Protein 2AE0 (pdb70)

Structure (mmCIF, N/CA/C/O backbone):
data_2AE0
#
_entry.id   2AE0
#
_cell.length_a   103.873
_cell.length_b   103.873
_cell.length_c   109.777
_cell.angle_alpha   90.00
_cell.angle_beta   90.00
_cell.angle_gamma   120.00
#
_symmetry.space_group_name_H-M   'P 31 2 1'
#
loop_
_entity.id
_entity.type
_entity.pdbx_description
1 polymer 'Membrane-bound lytic murein transglycosylase A'
2 non-polymer 1,2-ETHANEDIOL
3 non-polymer 'ACETIC ACID'
4 water water
#
loop_
_atom_site.group_PDB
_atom_site.id
_atom_site.type_symbol
_atom_site.label_atom_id
_atom_site.label_alt_id
_atom_site.label_comp_id
_atom_site.label_asym_id
_atom_site.label_entity_id
_atom_site.label_seq_id
_atom_site.pdbx_PDB_ins_code
_atom_site.Cartn_x
_atom_site.Cartn_y
_atom_site.Cartn_z
_atom_site.occupancy
_atom_site.B_iso_or_equiv
_atom_site.auth_seq_id
_atom_site.auth_comp_id
_atom_site.auth_asym_id
_atom_site.auth_atom_id
_atom_site.pdbx_PDB_model_num
ATOM 1 N N . SER A 1 3 ? -23.001 43.664 62.787 1.00 65.67 3 SER X N 1
ATOM 2 C CA . SER A 1 3 ? -23.384 44.981 63.371 1.00 65.52 3 SER X CA 1
ATOM 3 C C . SER A 1 3 ? -22.147 45.774 63.781 1.00 63.61 3 SER X C 1
ATOM 4 O O . SER A 1 3 ? -21.803 46.777 63.152 1.00 63.28 3 SER X O 1
ATOM 7 N N . LYS A 1 4 ? -21.482 45.318 64.839 1.00 58.76 4 LYS X N 1
ATOM 8 C CA . LYS A 1 4 ? -20.282 45.981 65.334 1.00 53.55 4 LYS X CA 1
ATOM 9 C C . LYS A 1 4 ? -19.168 44.975 65.627 1.00 47.21 4 LYS X C 1
ATOM 10 O O . LYS A 1 4 ? -18.923 44.634 66.785 1.00 46.19 4 LYS X O 1
ATOM 16 N N . PRO A 1 5 ? -18.496 44.501 64.579 1.00 43.10 5 PRO X N 1
ATOM 17 C CA . PRO A 1 5 ? -17.405 43.534 64.739 1.00 40.42 5 PRO X CA 1
ATOM 18 C C . PRO A 1 5 ? -16.184 44.174 65.397 1.00 40.03 5 PRO X C 1
ATOM 19 O O . PRO A 1 5 ? -15.975 45.380 65.258 1.00 38.85 5 PRO X O 1
ATOM 23 N N . THR A 1 6 ? -15.396 43.370 66.104 1.00 40.17 6 THR X N 1
ATOM 24 C CA . THR A 1 6 ? -14.204 43.855 66.799 1.00 40.62 6 THR X CA 1
ATOM 25 C C . THR A 1 6 ? -12.998 42.969 66.500 1.00 40.42 6 THR X C 1
ATOM 26 O O . THR A 1 6 ? -11.888 43.242 66.957 1.00 41.84 6 THR X O 1
ATOM 30 N N . ASP A 1 7 ? -13.235 41.910 65.731 1.00 40.12 7 ASP X N 1
ATOM 31 C CA . ASP A 1 7 ? -12.212 40.936 65.355 1.00 42.23 7 ASP X CA 1
ATOM 32 C C . ASP A 1 7 ? -10.930 41.519 64.756 1.00 41.06 7 ASP X C 1
ATOM 33 O O . ASP A 1 7 ? -9.848 40.961 64.941 1.00 38.41 7 ASP X O 1
ATOM 38 N N . ARG A 1 8 ? -11.050 42.635 64.043 1.00 39.33 8 ARG X N 1
ATOM 39 C CA . ARG A 1 8 ? -9.892 43.246 63.397 1.00 38.66 8 ARG X CA 1
ATOM 40 C C . ARG A 1 8 ? -9.344 44.531 64.025 1.00 36.07 8 ARG X C 1
ATOM 41 O O . ARG A 1 8 ? -8.560 45.247 63.397 1.00 31.64 8 ARG X O 1
ATOM 49 N N . GLY A 1 9 ? -9.752 44.821 65.258 1.00 33.54 9 GLY X N 1
ATOM 50 C CA . GLY A 1 9 ? -9.268 46.004 65.953 1.00 30.53 9 GLY X CA 1
ATOM 51 C C . GLY A 1 9 ? -10.246 47.158 66.074 1.00 33.33 9 GLY X C 1
ATOM 52 O O . GLY A 1 9 ? -9.907 48.201 66.635 1.00 35.03 9 GLY X O 1
ATOM 53 N N . GLN A 1 10 ? -11.456 46.975 65.554 1.00 30.60 10 GLN X N 1
ATOM 54 C CA . GLN A 1 10 ? -12.479 48.016 65.601 1.00 34.16 10 GLN X CA 1
ATOM 55 C C . GLN A 1 10 ? -12.920 48.366 67.019 1.00 33.95 10 GLN X C 1
ATOM 56 O O . GLN A 1 10 ? -13.036 47.492 67.880 1.00 35.10 10 GLN X O 1
ATOM 62 N N . GLN A 1 11 ? -13.162 49.656 67.244 1.00 32.55 11 GLN X N 1
ATOM 63 C CA . GLN A 1 11 ? -13.617 50.163 68.535 1.00 33.35 11 GLN X CA 1
ATOM 64 C C . GLN A 1 11 ? -14.782 51.118 68.284 1.00 33.96 11 GLN X C 1
ATOM 65 O O . GLN A 1 11 ? -14.891 51.696 67.201 1.00 29.93 11 GLN X O 1
ATOM 71 N N . TYR A 1 12 ? -15.653 51.283 69.278 1.00 32.68 12 TYR X N 1
ATOM 72 C CA . TYR A 1 12 ? -16.820 52.148 69.127 1.00 37.95 12 TYR X CA 1
ATOM 73 C C . TYR A 1 12 ? -17.068 53.053 70.333 1.00 39.98 12 TYR X C 1
ATOM 74 O O . TYR A 1 12 ? -18.210 53.232 70.762 1.00 40.86 12 TYR X O 1
ATOM 83 N N . LYS A 1 13 ? -15.997 53.624 70.875 1.00 42.53 13 LYS X N 1
ATOM 84 C CA . LYS A 1 13 ? -16.109 54.501 72.037 1.00 44.61 13 LYS X CA 1
ATOM 85 C C . LYS A 1 13 ? -15.918 55.980 71.705 1.00 41.58 13 LYS X C 1
ATOM 86 O O . LYS A 1 13 ? -15.787 56.806 72.607 1.00 41.82 13 LYS X O 1
ATOM 92 N N . ASP A 1 14 ? -15.906 56.314 70.418 1.00 37.53 14 ASP X N 1
ATOM 93 C CA . ASP A 1 14 ? -15.715 57.702 70.002 1.00 39.59 14 ASP X CA 1
ATOM 94 C C . ASP A 1 14 ? -16.917 58.334 69.301 1.00 41.71 14 ASP X C 1
ATOM 95 O O . ASP A 1 14 ? -16.774 59.340 68.599 1.00 41.85 14 ASP X O 1
ATOM 100 N N . GLY A 1 15 ? -18.095 57.746 69.492 1.00 39.01 15 GLY X N 1
ATOM 101 C CA . GLY A 1 15 ? -19.312 58.255 68.887 1.00 41.47 15 GLY X CA 1
ATOM 102 C C . GLY A 1 15 ? -19.408 57.998 67.395 1.00 41.76 15 GLY X C 1
ATOM 103 O O . GLY A 1 15 ? -18.504 57.417 66.794 1.00 42.23 15 GLY X O 1
ATOM 104 N N . LYS A 1 16 ? -20.513 58.435 66.798 1.00 40.41 16 LYS X N 1
ATOM 105 C CA . LYS A 1 16 ? -20.737 58.268 65.366 1.00 41.63 16 LYS X CA 1
ATOM 106 C C . LYS A 1 16 ? -20.354 59.552 64.639 1.00 42.61 16 LYS X C 1
ATOM 107 O O . LYS A 1 16 ? -20.777 60.643 65.024 1.00 44.71 16 LYS X O 1
ATOM 113 N N . PHE A 1 17 ? -19.553 59.415 63.586 1.00 39.92 17 PHE X N 1
ATOM 114 C CA . PHE A 1 17 ? -19.091 60.562 62.809 1.00 40.69 17 PHE X CA 1
ATOM 115 C C . PHE A 1 17 ? -20.049 60.944 61.684 1.00 40.30 17 PHE X C 1
ATOM 116 O O . PHE A 1 17 ? -20.691 60.081 61.083 1.00 38.96 17 PHE X O 1
ATOM 124 N N . THR A 1 18 ? -20.136 62.242 61.408 1.00 42.43 18 THR X N 1
ATOM 125 C CA . THR A 1 18 ? -21.011 62.756 60.353 1.00 43.10 18 THR X CA 1
ATOM 126 C C . THR A 1 18 ? -20.216 63.460 59.251 1.00 43.84 18 THR X C 1
ATOM 127 O O . THR A 1 18 ? -20.786 63.956 58.277 1.00 44.45 18 THR X O 1
ATOM 131 N N . GLN A 1 19 ? -18.897 63.499 59.416 1.00 40.10 19 GLN X N 1
ATOM 132 C CA . GLN A 1 19 ? -18.005 64.126 58.443 1.00 40.41 19 GLN X CA 1
ATOM 133 C C . GLN A 1 19 ? -16.654 63.408 58.451 1.00 37.58 19 GLN X C 1
ATOM 134 O O . GLN A 1 19 ? -16.281 62.803 59.457 1.00 37.91 19 GLN X O 1
ATOM 140 N N . PRO A 1 20 ? -15.927 63.474 57.335 1.00 35.67 20 PRO X N 1
ATOM 141 C CA . PRO A 1 20 ? -14.622 62.807 57.205 1.00 34.23 20 PRO X CA 1
ATOM 142 C C . PRO A 1 20 ? -13.624 63.107 58.323 1.00 33.46 20 PRO X C 1
ATOM 143 O O . PRO A 1 20 ? -12.909 62.203 58.758 1.00 32.37 20 PRO X O 1
ATOM 147 N N . PHE A 1 21 ? -13.575 64.355 58.776 1.00 32.23 21 PHE X N 1
ATOM 148 C CA . PHE A 1 21 ? -12.657 64.749 59.839 1.00 32.01 21 PHE X CA 1
ATOM 149 C C . PHE A 1 21 ? -13.407 65.548 60.900 1.00 34.26 21 PHE X C 1
ATOM 150 O O . PHE A 1 21 ? -14.185 66.446 60.577 1.00 34.80 21 PHE X O 1
ATOM 158 N N . SER A 1 22 ? -13.176 65.226 62.168 1.00 33.09 22 SER X N 1
ATOM 159 C CA . SER A 1 22 ? -13.845 65.946 63.242 1.00 36.48 22 SER X CA 1
ATOM 160 C C . SER A 1 22 ? -12.881 66.423 64.325 1.00 34.57 22 SER X C 1
ATOM 161 O O . SER A 1 22 ? -12.140 65.634 64.911 1.00 32.08 22 SER X O 1
ATOM 164 N N . LEU A 1 23 ? -12.904 67.728 64.577 1.00 34.90 23 LEU X N 1
ATOM 165 C CA . LEU A 1 23 ? -12.046 68.354 65.575 1.00 35.76 23 LEU X CA 1
ATOM 166 C C . LEU A 1 23 ? -12.434 67.909 66.980 1.00 35.48 23 LEU X C 1
ATOM 167 O O . LEU A 1 23 ? -13.584 68.057 67.386 1.00 35.25 23 LEU X O 1
ATOM 172 N N . VAL A 1 24 ? -11.473 67.364 67.719 1.00 31.97 24 VAL X N 1
ATOM 173 C CA . VAL A 1 24 ? -11.735 66.926 69.085 1.00 34.49 24 VAL X CA 1
ATOM 174 C C . VAL A 1 24 ? -10.963 67.802 70.063 1.00 35.73 24 VAL X C 1
ATOM 175 O O . VAL A 1 24 ? -9.920 68.358 69.716 1.00 35.84 24 VAL X O 1
ATOM 179 N N . ASN A 1 25 ? -11.478 67.931 71.282 1.00 36.50 25 ASN X N 1
ATOM 180 C CA . ASN A 1 25 ? -10.807 68.730 72.300 1.00 39.25 25 ASN X CA 1
ATOM 181 C C . ASN A 1 25 ? -9.508 68.034 72.690 1.00 36.99 25 ASN X C 1
ATOM 182 O O . ASN A 1 25 ? -8.483 68.676 72.900 1.00 34.84 25 ASN X O 1
ATOM 187 N N . GLN A 1 26 ? -9.573 66.710 72.779 1.00 38.02 26 GLN X N 1
ATOM 188 C CA . GLN A 1 26 ? -8.422 65.886 73.127 1.00 40.28 26 GLN X CA 1
ATOM 189 C C . GLN A 1 26 ? -8.632 64.507 72.518 1.00 35.24 26 GLN X C 1
ATOM 190 O O . GLN A 1 26 ? -9.696 63.912 72.679 1.00 35.19 26 GLN X O 1
ATOM 196 N N . PRO A 1 27 ? -7.628 63.994 71.818 1.00 35.78 27 PRO X N 1
ATOM 197 C CA . PRO A 1 27 ? -7.739 62.666 71.208 1.00 36.34 27 PRO X CA 1
ATOM 198 C C . PRO A 1 27 ? -7.983 61.593 72.265 1.00 35.60 27 PRO X C 1
ATOM 199 O O . PRO A 1 27 ? -7.403 61.658 73.353 1.00 35.63 27 PRO X O 1
ATOM 203 N N . ASP A 1 28 ? -8.837 60.625 71.949 1.00 36.37 28 ASP X N 1
ATOM 204 C CA . ASP A 1 28 ? -9.120 59.529 72.868 1.00 37.09 28 ASP X CA 1
ATOM 205 C C . ASP A 1 28 ? -7.979 58.520 72.754 1.00 38.24 28 ASP X C 1
ATOM 206 O O . ASP A 1 28 ? -8.137 57.429 72.199 1.00 38.35 28 ASP X O 1
ATOM 211 N N . ALA A 1 29 ? -6.825 58.908 73.286 1.00 34.70 29 ALA X N 1
ATOM 212 C CA . ALA A 1 29 ? -5.623 58.083 73.272 1.00 34.63 29 ALA X CA 1
ATOM 213 C C . ALA A 1 29 ? -4.822 58.477 74.506 1.00 37.08 29 ALA X C 1
ATOM 214 O O . ALA A 1 29 ? -4.474 59.646 74.680 1.00 35.27 29 ALA X O 1
ATOM 216 N N . VAL A 1 30 ? -4.534 57.502 75.359 1.00 32.00 30 VAL X N 1
ATOM 217 C CA . VAL A 1 30 ? -3.805 57.762 76.591 1.00 35.81 30 VAL X CA 1
ATOM 218 C C . VAL A 1 30 ? -2.291 57.630 76.461 1.00 34.24 30 VAL X C 1
ATOM 219 O O . VAL A 1 30 ? -1.788 56.693 75.842 1.00 33.92 30 VAL X O 1
ATOM 223 N N . GLY A 1 31 ? -1.571 58.581 77.048 1.00 31.39 31 GLY X N 1
ATOM 224 C CA . GLY A 1 31 ? -0.120 58.558 77.019 1.00 30.40 31 GLY X CA 1
ATOM 225 C C . GLY A 1 31 ? 0.522 59.393 75.930 1.00 29.74 31 GLY X C 1
ATOM 226 O O . GLY A 1 31 ? -0.085 60.324 75.393 1.00 25.43 31 GLY X O 1
ATOM 227 N N . ALA A 1 32 ? 1.764 59.046 75.610 1.00 26.16 32 ALA X N 1
ATOM 228 C CA . ALA A 1 32 ? 2.546 59.744 74.600 1.00 29.17 32 ALA X CA 1
ATOM 229 C C . ALA A 1 32 ? 2.951 58.785 73.488 1.00 28.44 32 ALA X C 1
ATOM 230 O O . ALA A 1 32 ? 3.027 57.574 73.713 1.00 28.39 32 ALA X O 1
ATOM 232 N N . PRO A 1 33 ? 3.202 59.315 72.289 1.00 29.31 33 PRO X N 1
ATOM 233 C CA . PRO A 1 33 ? 3.655 58.482 71.168 1.00 29.44 33 PRO X CA 1
ATOM 234 C C . PRO A 1 33 ? 4.947 57.781 71.589 1.00 30.48 33 PRO X C 1
ATOM 235 O O . PRO A 1 33 ? 5.742 58.364 72.326 1.00 28.53 33 PRO X O 1
ATOM 239 N N . ILE A 1 34 ? 5.151 56.552 71.128 1.00 29.03 34 ILE X N 1
ATOM 240 C CA . ILE A 1 34 ? 6.334 55.783 71.509 1.00 31.18 34 ILE X CA 1
ATOM 241 C C . ILE A 1 34 ? 7.503 55.880 70.534 1.00 30.26 34 ILE X C 1
ATOM 242 O O . ILE A 1 34 ? 8.568 55.306 70.776 1.00 28.58 34 ILE X O 1
ATOM 247 N N . ASN A 1 35 ? 7.319 56.606 69.438 1.00 27.69 35 ASN X N 1
ATOM 248 C CA . ASN A 1 35 ? 8.374 56.712 68.434 1.00 27.61 35 ASN X CA 1
ATOM 249 C C . ASN A 1 35 ? 8.909 58.113 68.153 1.00 29.26 35 ASN X C 1
ATOM 250 O O . ASN A 1 35 ? 9.165 58.460 66.998 1.00 28.29 35 ASN X O 1
ATOM 255 N N . ALA A 1 36 ? 9.083 58.916 69.200 1.00 28.59 36 ALA X N 1
ATOM 256 C CA . ALA A 1 36 ? 9.585 60.283 69.037 1.00 29.06 36 ALA X CA 1
ATOM 257 C C . ALA A 1 36 ? 10.898 60.361 68.257 1.00 29.87 36 ALA X C 1
ATOM 258 O O . ALA A 1 36 ? 11.075 61.247 67.417 1.00 26.89 36 ALA X O 1
ATOM 260 N N . GLY A 1 37 ? 11.812 59.435 68.538 1.00 30.04 37 GLY X N 1
ATOM 261 C CA . GLY A 1 37 ? 13.098 59.397 67.862 1.00 30.27 37 GLY X CA 1
ATOM 262 C C . GLY A 1 37 ? 12.949 59.118 66.375 1.00 27.67 37 GLY X C 1
ATOM 263 O O . GLY A 1 37 ? 13.560 59.793 65.544 1.00 28.08 37 GLY X O 1
ATOM 264 N N . ASP A 1 38 ? 12.132 58.122 66.045 1.00 29.00 38 ASP X N 1
ATOM 265 C CA . ASP A 1 38 ? 11.880 57.748 64.654 1.00 29.51 38 ASP X CA 1
ATOM 266 C C . ASP A 1 38 ? 11.189 58.889 63.915 1.00 29.80 38 ASP X C 1
ATOM 267 O O . ASP A 1 38 ? 11.483 59.146 62.746 1.00 28.96 38 ASP X O 1
ATOM 272 N N . PHE A 1 39 ? 10.269 59.565 64.601 1.00 28.78 39 PHE X N 1
ATOM 273 C CA . PHE A 1 39 ? 9.550 60.687 64.000 1.00 25.85 39 PHE X CA 1
ATOM 274 C C . PHE A 1 39 ? 10.524 61.804 63.653 1.00 28.54 39 PHE X C 1
ATOM 275 O O . PHE A 1 39 ? 10.467 62.367 62.559 1.00 31.05 39 PHE X O 1
ATOM 283 N N . ALA A 1 40 ? 11.418 62.122 64.588 1.00 27.48 40 ALA X N 1
ATOM 284 C CA . ALA A 1 40 ? 12.419 63.160 64.367 1.00 26.90 40 ALA X CA 1
ATOM 285 C C . ALA A 1 40 ? 13.302 62.789 63.176 1.00 29.57 40 ALA X C 1
ATOM 286 O O . ALA A 1 40 ? 13.624 63.636 62.341 1.00 34.77 40 ALA X O 1
ATOM 288 N N . GLU A 1 41 ? 13.689 61.518 63.109 1.00 28.85 41 GLU X N 1
ATOM 289 C CA . GLU A 1 41 ? 14.522 61.025 62.018 1.00 31.20 41 GLU X CA 1
ATOM 290 C C . GLU A 1 41 ? 13.771 61.166 60.695 1.00 28.87 41 GLU X C 1
ATOM 291 O O . GLU A 1 41 ? 14.364 61.500 59.666 1.00 28.33 41 GLU X O 1
ATOM 297 N N . GLN A 1 42 ? 12.464 60.912 60.728 1.00 28.40 42 GLN X N 1
ATOM 298 C CA . GLN A 1 42 ? 11.645 61.021 59.525 1.00 29.24 42 GLN X CA 1
ATOM 299 C C . GLN A 1 42 ? 11.561 62.466 59.048 1.00 30.29 42 GLN X C 1
ATOM 300 O O . GLN A 1 42 ? 11.660 62.732 57.851 1.00 30.74 42 GLN X O 1
ATOM 306 N N . ILE A 1 43 ? 11.382 63.393 59.989 1.00 27.99 43 ILE X N 1
ATOM 307 C CA . ILE A 1 43 ? 11.300 64.815 59.660 1.00 28.45 43 ILE X CA 1
ATOM 308 C C . ILE A 1 43 ? 12.638 65.302 59.085 1.00 29.44 43 ILE X C 1
ATOM 309 O O . ILE A 1 43 ? 12.668 66.115 58.157 1.00 28.77 43 ILE X O 1
ATOM 314 N N . ASN A 1 44 ? 13.741 64.803 59.640 1.00 30.11 44 ASN X N 1
ATOM 315 C CA . ASN A 1 44 ? 15.070 65.173 59.154 1.00 31.96 44 ASN X CA 1
ATOM 316 C C . ASN A 1 44 ? 15.242 64.728 57.693 1.00 30.83 44 ASN X C 1
ATOM 317 O O . ASN A 1 44 ? 15.878 65.415 56.894 1.00 30.06 44 ASN X O 1
ATOM 322 N N . HIS A 1 45 ? 14.669 63.577 57.353 1.00 28.33 45 HIS X N 1
ATOM 323 C CA . HIS A 1 45 ? 14.732 63.072 55.986 1.00 27.80 45 HIS X CA 1
ATOM 324 C C . HIS A 1 45 ? 13.947 63.988 55.049 1.00 31.90 45 HIS X C 1
ATOM 325 O O . HIS A 1 45 ? 14.356 64.203 53.909 1.00 29.67 45 HIS X O 1
ATOM 332 N N . ILE A 1 46 ? 12.821 64.524 55.526 1.00 26.25 46 ILE X N 1
ATOM 333 C CA . ILE A 1 46 ? 12.014 65.432 54.708 1.00 29.31 46 ILE X CA 1
ATOM 334 C C . ILE A 1 46 ? 12.794 66.732 54.510 1.00 31.13 46 ILE X C 1
ATOM 335 O O . ILE A 1 46 ? 12.851 67.283 53.410 1.00 30.46 46 ILE X O 1
ATOM 340 N N . ARG A 1 47 ? 13.392 67.206 55.598 1.00 28.29 47 ARG X N 1
ATOM 341 C CA . ARG A 1 47 ? 14.204 68.419 55.611 1.00 33.70 47 ARG X CA 1
ATOM 342 C C . ARG A 1 47 ? 15.278 68.379 54.520 1.00 33.63 47 ARG X C 1
ATOM 343 O O . ARG A 1 47 ? 15.448 69.335 53.762 1.00 32.93 47 ARG X O 1
ATOM 351 N N . ASN A 1 48 ? 15.995 67.261 54.451 1.00 33.54 48 ASN X N 1
ATOM 352 C CA . ASN A 1 48 ? 17.080 67.084 53.487 1.00 37.50 48 ASN X CA 1
ATOM 353 C C . ASN A 1 48 ? 16.681 66.618 52.088 1.00 36.80 48 ASN X C 1
ATOM 354 O O . ASN A 1 48 ? 17.245 67.081 51.095 1.00 36.68 48 ASN X O 1
ATOM 359 N N . SER A 1 49 ? 15.716 65.706 52.007 1.00 32.54 49 SER X N 1
ATOM 360 C CA . SER A 1 49 ? 15.293 65.165 50.715 1.00 34.26 49 SER X CA 1
ATOM 361 C C . SER A 1 49 ? 14.166 65.906 49.998 1.00 36.65 49 SER X C 1
ATOM 362 O O . SER A 1 49 ? 14.034 65.804 48.777 1.00 33.13 49 SER X O 1
ATOM 365 N N . SER A 1 50 ? 13.358 66.649 50.750 1.00 34.61 50 SER X N 1
ATOM 366 C CA . SER A 1 50 ? 12.256 67.410 50.165 1.00 33.91 50 SER X CA 1
ATOM 367 C C . SER A 1 50 ? 12.070 68.736 50.898 1.00 33.74 50 SER X C 1
ATOM 368 O O . SER A 1 50 ? 11.081 68.921 51.617 1.00 32.05 50 SER X O 1
ATOM 371 N N . PRO A 1 51 ? 13.017 69.657 50.714 1.00 33.96 51 PRO X N 1
ATOM 372 C CA . PRO A 1 51 ? 12.976 70.963 51.385 1.00 33.48 51 PRO X CA 1
ATOM 373 C C . PRO A 1 51 ? 11.702 71.763 51.127 1.00 34.91 51 PRO X C 1
ATOM 374 O O . PRO A 1 51 ? 11.279 72.516 52.005 1.00 32.20 51 PRO X O 1
ATOM 378 N N . ARG A 1 52 ? 11.107 71.603 49.948 1.00 35.80 52 ARG X N 1
ATOM 379 C CA . ARG A 1 52 ? 9.876 72.314 49.611 1.00 41.16 52 ARG X CA 1
ATOM 380 C C . ARG A 1 52 ? 8.742 71.823 50.512 1.00 38.56 52 ARG X C 1
ATOM 381 O O . ARG A 1 52 ? 7.993 72.624 51.072 1.00 35.39 52 ARG X O 1
ATOM 389 N N . LEU A 1 53 ? 8.628 70.504 50.645 1.00 37.33 53 LEU X N 1
ATOM 390 C CA . LEU A 1 53 ? 7.603 69.903 51.490 1.00 37.49 53 LEU X CA 1
ATOM 391 C C . LEU A 1 53 ? 7.863 70.265 52.951 1.00 37.08 53 LEU X C 1
ATOM 392 O O . LEU A 1 53 ? 6.929 70.542 53.702 1.00 34.45 53 LEU X O 1
ATOM 397 N N . TYR A 1 54 ? 9.134 70.266 53.350 1.00 33.92 54 TYR X N 1
ATOM 398 C CA . TYR A 1 54 ? 9.469 70.605 54.724 1.00 34.10 54 TYR X CA 1
ATOM 399 C C . TYR A 1 54 ? 9.061 72.036 55.058 1.00 33.46 54 TYR X C 1
ATOM 400 O O . TYR A 1 54 ? 8.472 72.287 56.107 1.00 31.79 54 TYR X O 1
ATOM 409 N N . GLY A 1 55 ? 9.376 72.966 54.160 1.00 33.78 55 GLY X N 1
ATOM 410 C CA . GLY A 1 55 ? 9.043 74.367 54.354 1.00 33.07 55 GLY X CA 1
ATOM 411 C C . GLY A 1 55 ? 7.555 74.611 54.521 1.00 35.44 55 GLY X C 1
ATOM 412 O O . GLY A 1 55 ? 7.141 75.475 55.296 1.00 37.01 55 GLY X O 1
ATOM 413 N N . ASN A 1 56 ? 6.748 73.847 53.795 1.00 31.99 56 ASN X N 1
ATOM 414 C CA . ASN A 1 56 ? 5.299 73.992 53.867 1.00 35.65 56 ASN X CA 1
ATOM 415 C C . ASN A 1 56 ? 4.656 73.394 55.119 1.00 34.83 56 ASN X C 1
ATOM 416 O O . ASN A 1 56 ? 3.594 73.844 55.543 1.00 36.70 56 ASN X O 1
ATOM 421 N N . GLN A 1 57 ? 5.299 72.390 55.708 1.00 29.79 57 GLN X N 1
ATOM 422 C CA . GLN A 1 57 ? 4.760 71.732 56.897 1.00 32.28 57 GLN X CA 1
ATOM 423 C C . GLN A 1 57 ? 5.564 71.968 58.175 1.00 33.82 57 GLN X C 1
ATOM 424 O O . GLN A 1 57 ? 5.187 71.473 59.243 1.00 31.45 57 GLN X O 1
ATOM 430 N N . SER A 1 58 ? 6.658 72.717 58.069 1.00 28.93 58 SER X N 1
ATOM 431 C CA . SER A 1 58 ? 7.529 72.980 59.217 1.00 32.25 58 SER X CA 1
ATOM 432 C C . SER A 1 58 ? 6.828 73.497 60.469 1.00 32.95 58 SER X C 1
ATOM 433 O O . SER A 1 58 ? 7.215 73.143 61.582 1.00 30.27 58 SER X O 1
ATOM 436 N N . ASN A 1 59 ? 5.804 74.329 60.299 1.00 31.62 59 ASN X N 1
ATOM 437 C CA . ASN A 1 59 ? 5.085 74.847 61.459 1.00 33.51 59 ASN X CA 1
ATOM 438 C C . ASN A 1 59 ? 4.481 73.712 62.287 1.00 30.85 59 ASN X C 1
ATOM 439 O O . ASN A 1 59 ? 4.486 73.761 63.519 1.00 28.48 59 ASN X O 1
ATOM 444 N N . VAL A 1 60 ? 3.966 72.693 61.602 1.00 27.07 60 VAL X N 1
ATOM 445 C CA . VAL A 1 60 ? 3.376 71.535 62.264 1.00 27.61 60 VAL X CA 1
ATOM 446 C C . VAL A 1 60 ? 4.464 70.661 62.887 1.00 28.67 60 VAL X C 1
ATOM 447 O O . VAL A 1 60 ? 4.364 70.277 64.053 1.00 24.50 60 VAL X O 1
ATOM 451 N N . TYR A 1 61 ? 5.504 70.352 62.114 1.00 26.27 61 TYR X N 1
ATOM 452 C CA . TYR A 1 61 ? 6.593 69.514 62.621 1.00 28.48 61 TYR X CA 1
ATOM 453 C C . TYR A 1 61 ? 7.238 70.142 63.855 1.00 28.03 61 TYR X C 1
ATOM 454 O O . TYR A 1 61 ? 7.514 69.448 64.832 1.00 28.39 61 TYR X O 1
ATOM 463 N N . ASN A 1 62 ? 7.470 71.453 63.798 1.00 26.62 62 ASN X N 1
ATOM 464 C CA . ASN A 1 62 ? 8.078 72.189 64.904 1.00 25.27 62 ASN X CA 1
ATOM 465 C C . ASN A 1 62 ? 7.233 72.104 66.173 1.00 25.95 62 ASN X C 1
ATOM 466 O O . ASN A 1 62 ? 7.757 71.841 67.252 1.00 27.34 62 ASN X O 1
ATOM 471 N N . ALA A 1 63 ? 5.927 72.330 66.034 1.00 23.50 63 ALA X N 1
ATOM 472 C CA . ALA A 1 63 ? 5.008 72.278 67.168 1.00 27.36 63 ALA X CA 1
ATOM 473 C C . ALA A 1 63 ? 4.991 70.883 67.789 1.00 26.64 63 ALA X C 1
ATOM 474 O O . ALA A 1 63 ? 5.006 70.741 69.012 1.00 25.03 63 ALA X O 1
ATOM 476 N N . VAL A 1 64 ? 4.960 69.864 66.933 1.00 24.23 64 VAL X N 1
ATOM 477 C CA . VAL A 1 64 ? 4.955 68.474 67.379 1.00 26.68 64 VAL X CA 1
ATOM 478 C C . VAL A 1 64 ? 6.269 68.157 68.098 1.00 25.95 64 VAL X C 1
ATOM 479 O O . VAL A 1 64 ? 6.269 67.514 69.148 1.00 25.06 64 VAL X O 1
ATOM 483 N N . GLN A 1 65 ? 7.386 68.615 67.532 1.00 23.76 65 GLN X N 1
ATOM 484 C CA . GLN A 1 65 ? 8.691 68.390 68.152 1.00 24.56 65 GLN X CA 1
ATOM 485 C C . GLN A 1 65 ? 8.758 69.06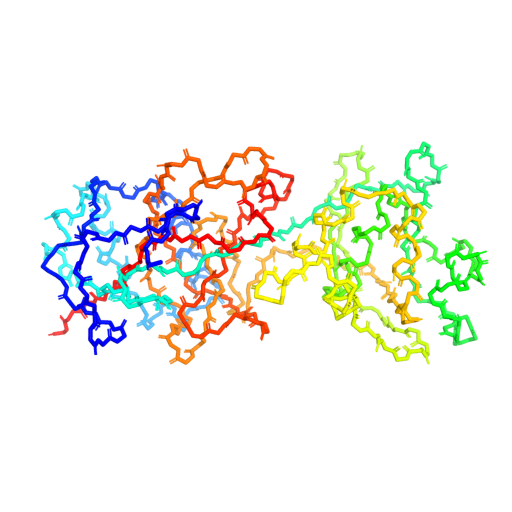4 69.523 1.00 25.27 65 GLN X C 1
ATOM 486 O O . GLN A 1 65 ? 9.295 68.500 70.475 1.00 24.60 65 GLN X O 1
ATOM 492 N N . GLU A 1 66 ? 8.215 70.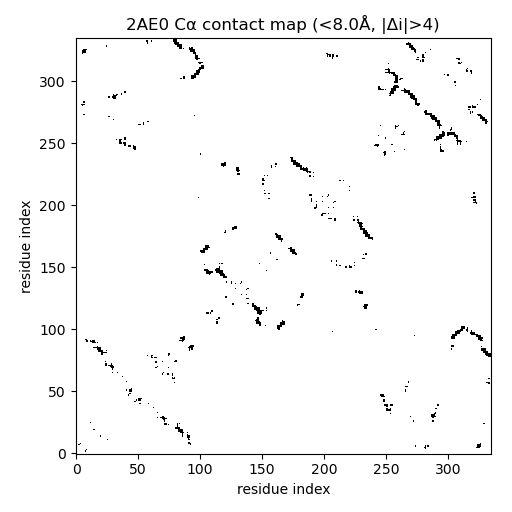275 69.621 1.00 26.62 66 GLU X N 1
ATOM 493 C CA . GLU A 1 66 ? 8.223 70.995 70.890 1.00 24.70 66 GLU X CA 1
ATOM 494 C C . GLU A 1 66 ? 7.388 70.227 71.917 1.00 26.60 66 GLU X C 1
ATOM 495 O O . GLU A 1 66 ? 7.809 70.036 73.060 1.00 26.51 66 GLU X O 1
ATOM 501 N N . TRP A 1 67 ? 6.208 69.791 71.487 1.00 23.08 67 TRP X N 1
ATOM 502 C CA . TRP A 1 67 ? 5.286 69.026 72.324 1.00 25.86 67 TRP X CA 1
ATOM 503 C C . TRP A 1 67 ? 5.942 67.738 72.845 1.00 26.97 67 TRP X C 1
ATOM 504 O O . TRP A 1 67 ? 5.848 67.422 74.035 1.00 25.73 67 TRP X O 1
ATOM 515 N N . LEU A 1 68 ? 6.607 67.008 71.951 1.00 25.93 68 LEU X N 1
ATOM 516 C CA . LEU A 1 68 ? 7.283 65.760 72.306 1.00 26.81 68 LEU X CA 1
ATOM 517 C C . LEU A 1 68 ? 8.378 65.949 73.357 1.00 28.09 68 LEU X C 1
ATOM 518 O O . LEU A 1 68 ? 8.427 65.214 74.345 1.00 24.45 68 LEU X O 1
ATOM 523 N N . ARG A 1 69 ? 9.250 66.932 73.142 1.00 27.04 69 ARG X N 1
ATOM 524 C CA . ARG A 1 69 ? 10.344 67.216 74.071 1.00 24.37 69 ARG X CA 1
ATOM 525 C C . ARG A 1 69 ? 9.828 67.623 75.451 1.00 27.40 69 ARG X C 1
ATOM 526 O O . ARG A 1 69 ? 10.485 67.386 76.469 1.00 22.59 69 ARG X O 1
ATOM 534 N N . ALA A 1 70 ? 8.646 68.233 75.485 1.00 25.47 70 ALA X N 1
ATOM 535 C CA . ALA A 1 70 ? 8.053 68.656 76.747 1.00 28.07 70 ALA X CA 1
ATOM 536 C C . ALA A 1 70 ? 7.347 67.510 77.484 1.00 28.53 70 ALA X C 1
ATOM 537 O O . ALA A 1 70 ? 6.900 67.681 78.621 1.00 27.23 70 ALA X O 1
ATOM 539 N N . GLY A 1 71 ? 7.245 66.346 76.844 1.00 24.48 71 GLY X N 1
ATOM 540 C CA . GLY A 1 71 ? 6.591 65.205 77.469 1.00 25.99 71 GLY X CA 1
ATOM 541 C C . GLY A 1 71 ? 5.755 64.363 76.521 1.00 27.91 71 GLY X C 1
ATOM 542 O O . GLY A 1 71 ? 5.585 63.162 76.737 1.00 28.30 71 GLY X O 1
ATOM 543 N N . GLY A 1 72 ? 5.227 64.992 75.475 1.00 26.93 72 GLY X N 1
ATOM 544 C CA . GLY A 1 72 ? 4.433 64.299 74.473 1.00 25.40 72 GLY X CA 1
ATOM 545 C C . GLY A 1 72 ? 3.087 63.705 74.863 1.00 26.20 72 GLY X C 1
ATOM 546 O O . GLY A 1 72 ? 2.483 62.991 74.066 1.00 27.75 72 GLY X O 1
ATOM 547 N N . ASP A 1 73 ? 2.597 63.977 76.067 1.00 25.10 73 ASP X N 1
ATOM 548 C CA . ASP A 1 73 ? 1.304 63.420 76.462 1.00 23.67 73 ASP X CA 1
ATOM 549 C C . ASP A 1 73 ? 0.175 64.045 75.641 1.00 23.56 73 ASP X C 1
ATOM 550 O O . ASP A 1 73 ? 0.152 65.259 75.449 1.00 26.27 73 ASP X O 1
ATOM 555 N N . THR A 1 74 ? -0.755 63.219 75.159 1.00 24.01 74 THR X N 1
ATOM 556 C CA . THR A 1 74 ? -1.865 63.714 74.340 1.00 26.88 74 THR X CA 1
ATOM 557 C C . THR A 1 74 ? -2.733 64.772 75.019 1.00 27.42 74 THR X C 1
ATOM 558 O O . THR A 1 74 ? -3.398 65.551 74.340 1.00 29.31 74 THR X O 1
ATOM 562 N N . ARG A 1 75 ? -2.725 64.800 76.350 1.00 25.06 75 ARG X N 1
ATOM 563 C CA . ARG A 1 75 ? -3.517 65.777 77.096 1.00 28.89 75 ARG X CA 1
ATOM 564 C C . ARG A 1 75 ? -2.926 67.187 77.072 1.00 25.26 75 ARG X C 1
ATOM 565 O O . ARG A 1 75 ? -3.609 68.149 77.433 1.00 26.54 75 ARG X O 1
ATOM 573 N N . ASN A 1 76 ? -1.668 67.311 76.647 1.00 23.29 76 ASN X N 1
ATOM 574 C CA . ASN A 1 76 ? -0.991 68.612 76.616 1.00 24.38 76 ASN X CA 1
ATOM 575 C C . ASN A 1 76 ? -0.718 69.192 75.226 1.00 26.43 76 ASN X C 1
ATOM 576 O O . ASN A 1 76 ? 0.028 70.164 75.096 1.00 24.97 76 ASN X O 1
ATOM 581 N N . MET A 1 77 ? -1.321 68.601 74.199 1.00 26.00 77 MET X N 1
ATOM 582 C CA . MET A 1 77 ? -1.126 69.041 72.818 1.00 26.82 77 MET X CA 1
ATOM 583 C C . MET A 1 77 ? -1.582 70.468 72.528 1.00 27.00 77 MET X C 1
ATOM 584 O O . MET A 1 77 ? -0.936 71.185 71.765 1.00 27.08 77 MET X O 1
ATOM 589 N N . ARG A 1 78 ? -2.693 70.876 73.134 1.00 26.65 78 ARG X N 1
ATOM 590 C CA . ARG A 1 78 ? -3.241 72.210 72.910 1.00 29.57 78 ARG X CA 1
ATOM 591 C C . ARG A 1 78 ? -2.324 73.347 73.358 1.00 28.58 78 ARG X C 1
ATOM 592 O O . ARG A 1 78 ? -2.416 74.462 72.842 1.00 30.00 78 ARG X O 1
ATOM 600 N N . GLN A 1 79 ? -1.444 73.061 74.312 1.00 24.85 79 GLN X N 1
ATOM 601 C CA . GLN A 1 79 ? -0.481 74.048 74.805 1.00 28.42 79 GLN X CA 1
ATOM 602 C C . GLN A 1 79 ? 0.441 74.491 73.669 1.00 25.21 79 GLN X C 1
ATOM 603 O O . GLN A 1 79 ? 1.056 75.558 73.731 1.00 23.37 79 GLN X O 1
ATOM 609 N N . PHE A 1 80 ? 0.534 73.663 72.633 1.00 21.46 80 PHE X N 1
ATOM 610 C CA . PHE A 1 80 ? 1.413 73.941 71.503 1.00 24.46 80 PHE X CA 1
ATOM 611 C C . PHE A 1 80 ? 0.702 74.291 70.206 1.00 25.62 80 PHE X C 1
ATOM 612 O O . PHE A 1 80 ? 1.303 74.266 69.131 1.00 29.16 80 PHE X O 1
ATOM 620 N N . GLY A 1 81 ? -0.582 74.620 70.320 1.00 30.61 81 GLY X N 1
ATOM 621 C CA . GLY A 1 81 ? -1.392 74.993 69.175 1.00 29.13 81 GLY X CA 1
ATOM 622 C C . GLY A 1 81 ? -1.699 73.835 68.247 1.00 31.12 81 GLY X C 1
ATOM 623 O O . GLY A 1 81 ? -2.038 74.043 67.085 1.00 28.34 81 GLY X O 1
ATOM 624 N N . ILE A 1 82 ? -1.584 72.610 68.754 1.00 31.89 82 ILE X N 1
ATOM 625 C CA . ILE A 1 82 ? -1.849 71.432 67.935 1.00 29.26 82 ILE X CA 1
ATOM 626 C C . ILE A 1 82 ? -3.311 70.992 67.971 1.00 30.56 82 ILE X C 1
ATOM 627 O O . ILE A 1 82 ? -3.841 70.641 69.026 1.00 30.46 82 ILE X O 1
ATOM 632 N N . ASP A 1 83 ? -3.953 71.017 66.809 1.00 30.28 83 ASP X N 1
ATOM 633 C CA . ASP A 1 83 ? -5.342 70.593 66.677 1.00 29.79 83 ASP X CA 1
ATOM 634 C C . ASP A 1 83 ? -5.353 69.139 66.219 1.00 32.87 83 ASP X C 1
ATOM 635 O O . ASP A 1 83 ? -4.573 68.747 65.343 1.00 30.10 83 ASP X O 1
ATOM 640 N N . ALA A 1 84 ? -6.231 68.340 66.814 1.00 28.27 84 ALA X N 1
ATOM 641 C CA . ALA A 1 84 ? -6.338 66.935 66.448 1.00 31.12 84 ALA X CA 1
ATOM 642 C C . ALA A 1 84 ? -7.674 66.663 65.764 1.00 30.58 84 ALA X C 1
ATOM 643 O O . ALA A 1 84 ? -8.734 66.763 66.382 1.00 29.34 84 ALA X O 1
ATOM 645 N N . TRP A 1 85 ? -7.609 66.321 64.481 1.00 29.56 85 TRP X N 1
ATOM 646 C CA . TRP A 1 85 ? -8.797 66.030 63.689 1.00 28.28 85 TRP X CA 1
ATOM 647 C C . TRP A 1 85 ? -8.943 64.522 63.522 1.00 29.18 85 TRP X C 1
ATOM 648 O O . TRP A 1 85 ? -8.200 63.901 62.756 1.00 27.83 85 TRP X O 1
ATOM 659 N N . GLN A 1 86 ? -9.897 63.934 64.235 1.00 29.23 86 GLN X N 1
ATOM 660 C CA . GLN A 1 86 ? -10.113 62.495 64.146 1.00 32.48 86 GLN X CA 1
ATOM 661 C C . GLN A 1 86 ? -10.763 62.087 62.832 1.00 32.27 86 GLN X C 1
ATOM 662 O O . GLN A 1 86 ? -11.745 62.688 62.397 1.00 29.86 86 GLN X O 1
ATOM 668 N N . MET A 1 87 ? -10.201 61.059 62.206 1.00 31.61 87 MET X N 1
ATOM 669 C CA . MET A 1 87 ? -10.720 60.550 60.945 1.00 31.23 87 MET X CA 1
ATOM 670 C C . MET A 1 87 ? -11.880 59.598 61.210 1.00 29.94 87 MET X C 1
ATOM 671 O O . MET A 1 87 ? -11.817 58.772 62.121 1.00 27.21 87 MET X O 1
ATOM 676 N N . GLU A 1 88 ? -12.938 59.718 60.412 1.00 28.91 88 GLU X N 1
ATOM 677 C CA . GLU A 1 88 ? -14.115 58.866 60.578 1.00 32.35 88 GLU X CA 1
ATOM 678 C C . GLU A 1 88 ? -13.848 57.409 60.201 1.00 29.90 88 GLU X C 1
ATOM 679 O O . GLU A 1 88 ? -14.558 56.503 60.638 1.00 31.24 88 GLU X O 1
ATOM 685 N N . GLY A 1 89 ? -12.820 57.189 59.389 1.00 31.22 89 GLY X N 1
ATOM 686 C CA . GLY A 1 89 ? -12.448 55.846 58.987 1.00 31.80 89 GLY X CA 1
ATOM 687 C C . GLY A 1 89 ? -13.366 55.179 57.983 1.00 35.61 89 GLY X C 1
ATOM 688 O O . GLY A 1 89 ? -14.106 55.841 57.253 1.00 32.22 89 GLY X O 1
ATOM 689 N N . ALA A 1 90 ? -13.310 53.851 57.960 1.00 35.10 90 ALA X N 1
ATOM 690 C CA . ALA A 1 90 ? -14.091 53.041 57.032 1.00 39.75 90 ALA X CA 1
ATOM 691 C C . ALA A 1 90 ? -15.553 52.786 57.406 1.00 40.19 90 ALA X C 1
ATOM 692 O O . ALA A 1 90 ? -16.356 52.425 56.546 1.00 39.92 90 ALA X O 1
ATOM 694 N N . ASP A 1 91 ? -15.902 52.974 58.676 1.00 39.47 91 ASP X N 1
ATOM 695 C CA . ASP A 1 91 ? -17.272 52.711 59.125 1.00 37.40 91 ASP X CA 1
ATOM 696 C C . ASP A 1 91 ? -17.968 53.884 59.816 1.00 36.77 91 ASP X C 1
ATOM 697 O O . ASP A 1 91 ? -19.027 53.706 60.422 1.00 34.05 91 ASP X O 1
ATOM 702 N N . ASN A 1 92 ? -17.377 55.072 59.730 1.00 33.88 92 ASN X N 1
ATOM 703 C CA . ASN A 1 92 ? -17.937 56.267 60.363 1.00 38.12 92 ASN X CA 1
ATOM 704 C C . ASN A 1 92 ? -17.964 56.194 61.896 1.00 37.84 92 ASN X C 1
ATOM 705 O O . ASN A 1 92 ? -18.717 56.919 62.550 1.00 36.45 92 ASN X O 1
ATOM 710 N N . TYR A 1 93 ? -17.138 55.313 62.456 1.00 34.35 93 TYR X N 1
ATOM 711 C CA . TYR A 1 93 ? -17.028 55.153 63.904 1.00 33.43 93 TYR X CA 1
ATOM 712 C C . TYR A 1 93 ? -15.586 55.426 64.334 1.00 31.31 93 TYR X C 1
ATOM 713 O O . TYR A 1 93 ? -15.21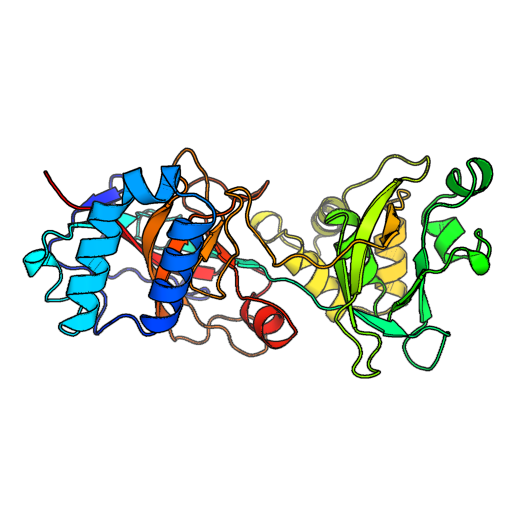6 55.211 65.488 1.00 31.80 93 TYR X O 1
ATOM 722 N N . GLY A 1 94 ? -14.776 55.902 63.391 1.00 29.89 94 GLY X N 1
ATOM 723 C CA . GLY A 1 94 ? -13.383 56.220 63.664 1.00 27.25 94 GLY X CA 1
ATOM 724 C C . GLY A 1 94 ? -12.420 55.076 63.410 1.00 28.83 94 GLY X C 1
ATOM 725 O O . GLY A 1 94 ? -11.223 55.200 63.667 1.00 29.05 94 GLY X O 1
ATOM 726 N N . ASN A 1 95 ? -12.932 53.957 62.906 1.00 28.14 95 ASN X N 1
ATOM 727 C CA . ASN A 1 95 ? -12.078 52.807 62.634 1.00 28.37 95 ASN X CA 1
ATOM 728 C C . ASN A 1 95 ? -11.383 52.931 61.286 1.00 32.16 95 ASN X C 1
ATOM 729 O O . ASN A 1 95 ? -11.944 52.596 60.240 1.00 32.17 95 ASN X O 1
ATOM 734 N N . VAL A 1 96 ? -10.150 53.425 61.332 1.00 29.31 96 VAL X N 1
ATOM 735 C CA . VAL A 1 96 ? -9.345 53.640 60.140 1.00 27.97 96 VAL X CA 1
ATOM 736 C C . VAL A 1 96 ? -8.720 52.345 59.640 1.00 29.72 96 VAL X C 1
ATOM 737 O O . VAL A 1 96 ? -8.084 51.615 60.402 1.00 27.94 96 VAL X O 1
ATOM 741 N N . GLN A 1 97 ? -8.914 52.077 58.351 1.00 29.84 97 GLN X N 1
ATOM 742 C CA . GLN A 1 97 ? -8.397 50.878 57.705 1.00 29.26 97 GLN X CA 1
ATOM 743 C C . GLN A 1 97 ? -6.885 50.926 57.571 1.00 31.30 97 GLN X C 1
ATOM 744 O O . GLN A 1 97 ? -6.325 51.836 56.952 1.00 29.44 97 GLN X O 1
ATOM 750 N N . PHE A 1 98 ? -6.230 49.934 58.158 1.00 29.79 98 PHE X N 1
ATOM 751 C CA . PHE A 1 98 ? -4.782 49.851 58.121 1.00 28.15 98 PHE X CA 1
ATOM 752 C C . PHE A 1 98 ? -4.305 48.545 57.498 1.00 33.42 98 PHE X C 1
ATOM 753 O O . PHE A 1 98 ? -4.822 47.470 57.807 1.00 28.56 98 PHE X O 1
ATOM 761 N N . THR A 1 99 ? -3.323 48.650 56.613 1.00 33.00 99 THR X N 1
ATOM 762 C CA . THR A 1 99 ? -2.674 47.477 56.040 1.00 32.48 99 THR X CA 1
ATOM 763 C C . THR A 1 99 ? -1.209 47.839 56.206 1.00 31.67 99 THR X C 1
ATOM 764 O O . THR A 1 99 ? -0.885 48.980 56.547 1.00 26.55 99 THR X O 1
ATOM 768 N N . GLY A 1 100 ? -0.319 46.887 55.977 1.00 32.53 100 GLY X N 1
ATOM 769 C CA . GLY A 1 100 ? 1.090 47.175 56.120 1.00 29.74 100 GLY X CA 1
ATOM 770 C C . GLY A 1 100 ? 1.890 46.738 54.917 1.00 29.09 100 GLY X C 1
ATOM 771 O O . GLY A 1 100 ? 1.491 45.840 54.181 1.00 31.81 100 GLY X O 1
ATOM 772 N N . TYR A 1 101 ? 3.026 47.389 54.711 1.00 30.71 101 TYR X N 1
ATOM 773 C CA . TYR A 1 101 ? 3.912 47.020 53.623 1.00 30.32 101 TYR X CA 1
ATOM 774 C C . TYR A 1 101 ? 5.336 47.156 54.109 1.00 32.85 101 TYR X C 1
ATOM 775 O O . TYR A 1 101 ? 5.594 47.835 55.107 1.00 30.42 101 TYR X O 1
ATOM 784 N N . TYR A 1 102 ? 6.260 46.504 53.417 1.00 30.42 102 TYR X N 1
ATOM 785 C CA . TYR A 1 102 ? 7.651 46.548 53.834 1.00 30.90 102 TYR X CA 1
ATOM 786 C C . TYR A 1 102 ? 8.587 46.252 52.682 1.00 32.14 102 TYR X C 1
ATOM 787 O O . TYR A 1 102 ? 8.152 45.880 51.596 1.00 31.08 102 TYR X O 1
ATOM 796 N N . THR A 1 103 ? 9.880 46.425 52.929 1.00 29.47 103 THR X N 1
ATOM 797 C CA . THR A 1 103 ? 10.883 46.146 51.917 1.00 31.81 103 THR X CA 1
ATOM 798 C C . THR A 1 103 ? 11.421 44.750 52.205 1.00 31.75 103 THR X C 1
ATOM 799 O O . THR A 1 103 ? 12.112 44.545 53.199 1.00 30.39 103 THR X O 1
ATOM 803 N N . PRO A 1 104 ? 11.108 43.788 51.349 1.00 30.98 104 PRO X N 1
ATOM 804 C CA . PRO A 1 104 ? 11.598 42.425 51.553 1.00 31.10 104 PRO X CA 1
ATOM 805 C C . PRO A 1 104 ? 13.071 42.343 51.192 1.00 32.67 104 PRO X C 1
ATOM 806 O O . PRO A 1 104 ? 13.554 43.118 50.361 1.00 31.59 104 PRO X O 1
ATOM 810 N N . VAL A 1 105 ? 13.772 41.415 51.828 1.00 32.97 105 VAL X N 1
ATOM 811 C CA . VAL A 1 105 ? 15.174 41.173 51.535 1.00 30.45 105 VAL X CA 1
ATOM 812 C C . VAL A 1 105 ? 15.182 39.714 51.109 1.00 33.07 105 VAL X C 1
ATOM 813 O O . VAL A 1 105 ? 15.010 38.813 51.930 1.00 30.76 105 VAL X O 1
ATOM 817 N N . ILE A 1 106 ? 15.373 39.488 49.817 1.00 28.39 106 ILE X N 1
ATOM 818 C CA . ILE A 1 106 ? 15.383 38.141 49.283 1.00 28.08 106 ILE X CA 1
ATOM 819 C C . ILE A 1 106 ? 16.708 37.441 49.566 1.00 30.71 106 ILE X C 1
ATOM 820 O O . ILE A 1 106 ? 17.783 37.977 49.284 1.00 28.39 106 ILE X O 1
ATOM 825 N N . GLN A 1 107 ? 16.619 36.246 50.136 1.00 31.20 107 GLN X N 1
ATOM 826 C CA . GLN A 1 107 ? 17.802 35.451 50.425 1.00 31.88 107 GLN X CA 1
ATOM 827 C C . GLN A 1 107 ? 18.098 34.703 49.138 1.00 31.72 107 GLN X C 1
ATOM 828 O O . GLN A 1 107 ? 17.222 34.035 48.586 1.00 30.74 107 GLN X O 1
ATOM 834 N N . ALA A 1 108 ? 19.329 34.818 48.655 1.00 29.56 108 ALA X N 1
ATOM 835 C CA . ALA A 1 108 ? 19.712 34.145 47.424 1.00 29.11 108 ALA X CA 1
ATOM 836 C C . ALA A 1 108 ? 21.173 33.720 47.446 1.00 30.10 108 ALA X C 1
ATOM 837 O O . ALA A 1 108 ? 21.960 34.211 48.259 1.00 30.44 108 ALA X O 1
ATOM 839 N N . ARG A 1 109 ? 21.525 32.802 46.549 1.00 31.54 109 ARG X N 1
ATOM 840 C CA . ARG A 1 109 ? 22.895 32.305 46.434 1.00 30.32 109 ARG X CA 1
ATOM 841 C C . ARG A 1 109 ? 23.371 32.432 44.985 1.00 31.60 109 ARG X C 1
ATOM 842 O O . ARG A 1 109 ? 22.574 32.686 44.081 1.00 28.91 109 ARG X O 1
ATOM 850 N N . HIS A 1 110 ? 24.670 32.255 44.772 1.00 31.91 110 HIS X N 1
ATOM 851 C CA . HIS A 1 110 ? 25.257 32.362 43.437 1.00 34.84 110 HIS X CA 1
AT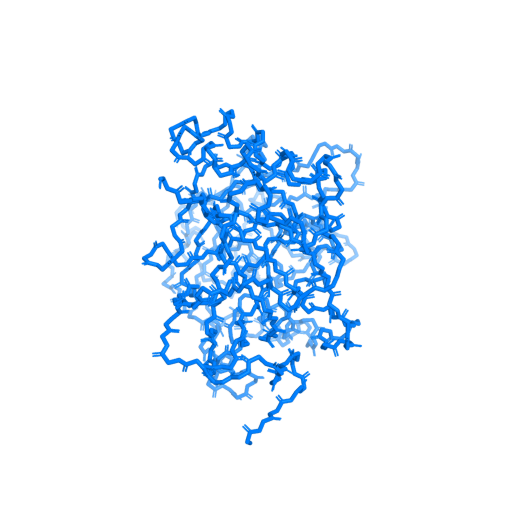OM 852 C C . HIS A 1 110 ? 25.164 31.069 42.631 1.00 35.44 110 HIS X C 1
ATOM 853 O O . HIS A 1 110 ? 25.307 31.080 41.410 1.00 36.26 110 HIS X O 1
ATOM 860 N N . THR A 1 111 ? 24.926 29.959 43.322 1.00 33.91 111 THR X N 1
ATOM 861 C CA . THR A 1 111 ? 24.789 28.650 42.687 1.00 36.55 111 THR X CA 1
ATOM 862 C C . THR A 1 111 ? 23.570 27.976 43.311 1.00 37.67 111 THR X C 1
ATOM 863 O O . THR A 1 111 ? 23.188 28.312 44.432 1.00 34.83 111 THR X O 1
ATOM 867 N N . ARG A 1 112 ? 22.953 27.035 42.603 1.00 40.67 112 ARG X N 1
ATOM 868 C CA . ARG A 1 112 ? 21.792 26.364 43.178 1.00 44.87 112 ARG X CA 1
ATOM 869 C C . ARG A 1 112 ? 22.197 25.334 44.226 1.00 43.92 112 ARG X C 1
ATOM 870 O O . ARG A 1 112 ? 22.879 24.353 43.932 1.00 47.34 112 ARG X O 1
ATOM 878 N N . GLN A 1 113 ? 21.767 25.585 45.457 1.00 43.19 113 GLN X N 1
ATOM 879 C CA . GLN A 1 113 ? 22.085 24.729 46.591 1.00 42.08 113 GLN X CA 1
ATOM 880 C C . GLN A 1 113 ? 20.901 24.695 47.551 1.00 40.22 113 GLN X C 1
ATOM 881 O O . GLN A 1 113 ? 20.189 25.689 47.705 1.00 35.77 113 GLN X O 1
ATOM 887 N N . GLY A 1 114 ? 20.698 23.549 48.193 1.00 38.46 114 GLY X N 1
ATOM 888 C CA . GLY A 1 114 ? 19.618 23.375 49.150 1.00 38.51 114 GLY X CA 1
ATOM 889 C C . GLY A 1 114 ? 18.278 23.949 48.726 1.00 34.38 114 GLY X C 1
ATOM 890 O O . GLY A 1 114 ? 17.700 23.527 47.725 1.00 33.94 114 GLY X O 1
ATOM 891 N N . GLU A 1 115 ? 17.788 24.917 49.495 1.00 36.21 115 GLU X N 1
ATOM 892 C CA . GLU A 1 115 ? 16.500 25.554 49.226 1.00 38.05 115 GLU X CA 1
ATOM 893 C C . GLU A 1 115 ? 16.553 26.624 48.139 1.00 37.22 115 GLU X C 1
ATOM 894 O O . GLU A 1 115 ? 15.512 27.078 47.657 1.00 35.69 115 GLU X O 1
ATOM 900 N N . PHE A 1 116 ? 17.762 27.024 47.758 1.00 35.96 116 PHE X N 1
ATOM 901 C CA . PHE A 1 116 ? 17.951 28.052 46.734 1.00 36.08 116 PHE X CA 1
ATOM 902 C C . PHE A 1 116 ? 17.926 27.433 45.339 1.00 37.29 116 PHE X C 1
ATOM 903 O O . PHE A 1 116 ? 18.957 27.002 44.816 1.00 33.74 116 PHE X O 1
ATOM 911 N N . GLN A 1 117 ? 16.737 27.393 44.742 1.00 34.45 117 GLN X N 1
ATOM 912 C CA . GLN A 1 117 ? 16.556 26.787 43.424 1.00 35.86 117 GLN X CA 1
ATOM 913 C C . GLN A 1 117 ? 15.721 27.620 42.458 1.00 35.82 117 GLN X C 1
ATOM 914 O O . GLN A 1 117 ? 15.300 27.118 41.415 1.00 36.38 117 GLN X O 1
ATOM 920 N N . TYR A 1 118 ? 15.481 28.883 42.795 1.00 29.88 118 TYR X N 1
ATOM 921 C CA . TYR A 1 118 ? 14.655 29.746 41.953 1.00 31.54 118 TYR X CA 1
ATOM 922 C C . TYR A 1 118 ? 15.410 30.938 41.381 1.00 32.34 118 TYR X C 1
ATOM 923 O O . TYR A 1 118 ? 15.595 31.957 42.045 1.00 31.49 118 TYR X O 1
ATOM 932 N N . PRO A 1 119 ? 15.841 30.789 40.133 1.00 33.85 119 PRO X N 1
ATOM 933 C CA . PRO A 1 119 ? 16.612 31.818 39.428 1.00 32.25 119 PRO X CA 1
ATOM 934 C C . PRO A 1 119 ? 15.905 33.143 39.167 1.00 33.68 119 PRO X C 1
ATOM 935 O O . PRO A 1 119 ? 14.701 33.191 38.917 1.00 30.94 119 PRO X O 1
ATOM 939 N N . ILE A 1 120 ? 16.691 34.212 39.235 1.00 31.31 120 ILE X N 1
ATOM 940 C CA . ILE A 1 120 ? 16.242 35.568 38.950 1.00 31.85 120 ILE X CA 1
ATOM 941 C C . ILE A 1 120 ? 17.148 35.923 37.769 1.00 34.33 120 ILE X C 1
ATOM 942 O O . ILE A 1 120 ? 18.370 35.776 37.857 1.00 34.94 120 ILE X O 1
ATOM 947 N N . TYR A 1 121 ? 16.558 36.385 36.671 1.00 32.24 121 TYR X N 1
ATOM 948 C CA . TYR A 1 121 ? 17.322 36.649 35.451 1.00 29.41 121 TYR X CA 1
ATOM 949 C C . TYR A 1 121 ? 17.582 38.080 35.016 1.00 31.73 121 TYR X C 1
ATOM 950 O O . TYR A 1 121 ? 16.827 39.001 35.336 1.00 28.32 121 TYR X O 1
ATOM 959 N N . ARG A 1 122 ? 18.670 38.247 34.267 1.00 29.18 122 ARG X N 1
ATOM 960 C CA . ARG A 1 122 ? 18.995 39.536 33.675 1.00 30.28 122 ARG X CA 1
ATOM 961 C C . ARG A 1 122 ? 18.428 39.420 32.258 1.00 31.17 122 ARG X C 1
ATOM 962 O O . ARG A 1 122 ? 17.924 38.360 31.883 1.00 29.42 122 ARG X O 1
ATOM 970 N N . MET A 1 123 ? 18.506 40.492 31.479 1.00 32.02 123 MET X N 1
ATOM 971 C CA . MET A 1 123 ? 17.973 40.494 30.118 1.00 35.44 123 MET X CA 1
ATOM 972 C C . MET A 1 123 ? 18.694 39.569 29.135 1.00 35.53 123 MET X C 1
ATOM 973 O O . MET A 1 123 ? 19.891 39.719 28.894 1.00 36.67 123 MET X O 1
ATOM 978 N N . PRO A 1 124 ? 17.961 38.611 28.576 1.00 35.27 124 PRO X N 1
ATOM 979 C CA . PRO A 1 124 ? 18.508 37.698 27.568 1.00 38.56 124 PRO X CA 1
ATOM 980 C C . PRO A 1 124 ? 18.264 38.313 26.182 1.00 40.20 124 PRO X C 1
ATOM 981 O O . PRO A 1 124 ? 17.597 39.347 26.115 1.00 39.97 124 PRO X O 1
ATOM 985 N N . PRO A 1 125 ? 18.782 37.718 25.107 1.00 44.54 125 PRO X N 1
ATOM 986 C CA . PRO A 1 125 ? 18.558 38.261 23.760 1.00 43.45 125 PRO X CA 1
ATOM 987 C C . PRO A 1 125 ? 17.082 38.190 23.370 1.00 42.50 125 PRO X C 1
ATOM 988 O O . PRO A 1 125 ? 16.331 37.409 23.960 1.00 40.38 125 PRO X O 1
ATOM 992 N N . LYS A 1 126 ? 16.680 38.996 22.390 1.00 44.18 126 LYS X N 1
ATOM 993 C CA . LYS A 1 126 ? 15.290 39.049 21.936 1.00 46.09 126 LYS X CA 1
ATOM 994 C C . LYS A 1 126 ? 14.601 37.698 21.748 1.00 43.21 126 LYS X C 1
ATOM 995 O O . LYS A 1 126 ? 13.419 37.557 22.062 1.00 42.11 126 LYS X O 1
ATOM 1001 N N . ARG A 1 127 ? 15.338 36.713 21.242 1.00 42.32 127 ARG X N 1
ATOM 1002 C CA . ARG A 1 127 ? 14.787 35.380 21.020 1.00 41.77 127 ARG X CA 1
ATOM 1003 C C . ARG A 1 127 ? 14.313 34.743 22.326 1.00 40.55 127 ARG X C 1
ATOM 1004 O O . ARG A 1 127 ? 13.192 34.237 22.407 1.00 41.11 127 ARG X O 1
ATOM 1012 N N . GLY A 1 128 ? 15.170 34.772 23.343 1.00 36.40 128 GLY X N 1
ATOM 1013 C CA . GLY A 1 128 ? 14.842 34.209 24.642 1.00 38.22 128 GLY X CA 1
ATOM 1014 C C . GLY A 1 128 ? 13.696 34.926 25.338 1.00 39.72 128 GLY X C 1
ATOM 1015 O O . GLY A 1 128 ? 12.964 34.325 26.125 1.00 39.04 128 GLY X O 1
ATOM 1016 N N . ARG A 1 129 ? 13.541 36.213 25.039 1.00 35.98 129 ARG X N 1
ATOM 1017 C CA . ARG A 1 129 ? 12.484 37.032 25.627 1.00 36.65 129 ARG X CA 1
ATOM 1018 C C . ARG A 1 129 ? 11.080 36.614 25.198 1.00 35.41 129 ARG X C 1
ATOM 1019 O O . ARG A 1 129 ? 10.094 37.014 25.815 1.00 37.76 129 ARG X O 1
ATOM 1027 N N . LEU A 1 130 ? 10.992 35.812 24.140 1.00 31.87 130 LEU X N 1
ATOM 1028 C CA . LEU A 1 130 ? 9.705 35.346 23.636 1.00 33.22 130 LEU X CA 1
ATOM 1029 C C . LEU A 1 130 ? 9.068 34.288 24.538 1.00 33.22 130 LEU X C 1
ATOM 1030 O O . LEU A 1 130 ? 7.853 34.094 24.509 1.00 32.70 130 LEU X O 1
ATOM 1035 N N . SER A 1 131 ? 9.890 33.609 25.334 1.00 32.61 131 SER X N 1
ATOM 1036 C CA . SER A 1 131 ? 9.407 32.547 26.217 1.00 32.57 131 SER X CA 1
ATOM 1037 C C . SER A 1 131 ? 8.481 33.019 27.332 1.00 32.57 131 SER X C 1
ATOM 1038 O O . SER A 1 131 ? 8.692 34.072 27.933 1.00 32.21 131 SER X O 1
ATOM 1041 N N . SER A 1 132 ? 7.453 32.222 27.601 1.00 31.84 132 SER X N 1
ATOM 1042 C CA . SER A 1 132 ? 6.493 32.519 28.654 1.00 32.81 132 SER X CA 1
ATOM 1043 C C . SER A 1 132 ? 7.110 32.178 30.010 1.00 30.87 132 SER X C 1
ATOM 1044 O O . SER A 1 132 ? 8.185 31.579 30.078 1.00 31.19 132 SER X O 1
ATOM 1047 N N . ARG A 1 133 ? 6.422 32.561 31.082 1.00 32.24 133 ARG X N 1
ATOM 1048 C CA . ARG A 1 133 ? 6.882 32.286 32.440 1.00 30.71 133 ARG X CA 1
ATOM 1049 C C . ARG A 1 133 ? 7.033 30.777 32.651 1.00 31.24 133 ARG X C 1
ATOM 1050 O O . ARG A 1 133 ? 8.013 30.322 33.236 1.00 31.70 133 ARG X O 1
ATOM 1058 N N . ALA A 1 134 ? 6.056 30.011 32.168 1.00 31.34 134 ALA X N 1
ATOM 1059 C CA . ALA A 1 134 ? 6.079 28.552 32.298 1.00 33.62 134 ALA X CA 1
ATOM 1060 C C . ALA A 1 134 ? 7.303 27.947 31.614 1.00 33.97 134 ALA X C 1
ATOM 1061 O O . ALA A 1 134 ? 7.969 27.075 32.177 1.00 37.40 134 ALA X O 1
ATOM 1063 N N . GLU A 1 135 ? 7.595 28.413 30.403 1.00 32.06 135 GLU X N 1
ATOM 1064 C CA . GLU A 1 135 ? 8.748 27.921 29.654 1.00 30.81 135 GLU X CA 1
ATOM 1065 C C . GLU A 1 135 ? 10.054 28.269 30.366 1.00 31.58 135 GLU X C 1
ATOM 1066 O O . GLU A 1 135 ? 10.976 27.452 30.421 1.00 31.38 135 GLU X O 1
ATOM 1072 N N . ILE A 1 136 ? 10.130 29.480 30.913 1.00 28.84 136 ILE X N 1
ATOM 1073 C CA . ILE A 1 136 ? 11.328 29.914 31.628 1.00 31.16 136 ILE X CA 1
ATOM 1074 C C . ILE A 1 136 ? 11.527 29.061 32.883 1.00 32.94 136 ILE X C 1
ATOM 1075 O O . ILE A 1 136 ? 12.645 28.626 33.181 1.00 29.37 136 ILE X O 1
ATOM 1080 N N . TYR A 1 137 ? 10.435 28.823 33.609 1.00 32.42 137 TYR X N 1
ATOM 1081 C CA . TYR A 1 137 ? 10.468 27.998 34.816 1.00 30.89 137 TYR X CA 1
ATOM 1082 C C . TYR A 1 137 ? 10.994 26.612 34.435 1.00 36.05 137 TYR X C 1
ATOM 1083 O O . TYR A 1 137 ? 11.671 25.951 35.226 1.00 35.56 137 TYR X O 1
ATOM 1092 N N . ALA A 1 138 ? 10.672 26.185 33.216 1.00 34.41 138 ALA X N 1
ATOM 1093 C CA . ALA A 1 138 ? 11.088 24.881 32.700 1.00 37.06 138 ALA X CA 1
ATOM 1094 C C . ALA A 1 138 ? 12.519 24.865 32.157 1.00 37.85 138 ALA X C 1
ATOM 1095 O O . ALA A 1 138 ? 12.994 23.831 31.686 1.00 35.38 138 ALA X O 1
ATOM 1097 N N . GLY A 1 139 ? 13.198 26.008 32.220 1.00 37.01 139 GLY X N 1
ATOM 1098 C CA . GLY A 1 139 ? 14.574 26.108 31.762 1.00 38.19 139 GLY X CA 1
ATOM 1099 C C . GLY A 1 139 ? 14.797 26.513 30.315 1.00 38.43 139 GLY X C 1
ATOM 1100 O O . GLY A 1 139 ? 15.727 26.024 29.672 1.00 37.87 139 GLY X O 1
ATOM 1101 N N . ALA A 1 140 ? 13.956 27.404 29.799 1.00 35.54 140 ALA X N 1
ATOM 1102 C CA . ALA A 1 140 ? 14.082 27.862 28.417 1.00 36.22 140 ALA X CA 1
ATOM 1103 C C . ALA A 1 140 ? 15.260 28.809 28.197 1.00 37.67 140 ALA X C 1
ATOM 1104 O O . ALA A 1 140 ? 15.742 28.955 27.074 1.00 36.77 140 ALA X O 1
ATOM 1106 N N . LEU A 1 141 ? 15.722 29.450 29.267 1.00 35.79 141 LEU X N 1
ATOM 1107 C CA . LEU A 1 141 ? 16.830 30.394 29.169 1.00 37.22 141 LEU X CA 1
ATOM 1108 C C . LEU A 1 141 ? 18.148 29.803 29.648 1.00 35.81 141 LEU X C 1
ATOM 1109 O O . LEU A 1 141 ? 18.172 28.941 30.527 1.00 39.10 141 LEU X O 1
ATOM 1114 N N . SER A 1 142 ? 19.245 30.278 29.066 1.00 37.77 142 SER X N 1
ATOM 1115 C CA . SER A 1 142 ? 20.575 29.813 29.440 1.00 39.20 142 SER X CA 1
ATOM 1116 C C . SER A 1 142 ? 20.911 30.249 30.863 1.00 40.28 142 SER X C 1
ATOM 1117 O O . SER A 1 142 ? 20.446 31.292 31.331 1.00 37.71 142 SER X O 1
ATOM 1120 N N . ASP A 1 143 ? 21.723 29.444 31.543 1.00 38.24 143 ASP X N 1
ATOM 1121 C CA . ASP A 1 143 ? 22.127 29.727 32.916 1.00 37.18 143 ASP X CA 1
ATOM 1122 C C . ASP A 1 143 ? 23.017 30.964 33.031 1.00 37.94 143 ASP X C 1
ATOM 1123 O O . ASP A 1 143 ? 23.151 31.536 34.113 1.00 36.56 143 ASP X O 1
ATOM 1128 N N . LYS A 1 144 ? 23.622 31.378 31.920 1.00 35.78 144 LYS X N 1
ATOM 1129 C CA . LYS A 1 144 ? 24.492 32.552 31.926 1.00 36.95 144 LYS X CA 1
ATOM 1130 C C . LYS A 1 144 ? 23.737 33.849 32.217 1.00 34.83 144 LYS X C 1
ATOM 1131 O O . LYS A 1 144 ? 24.347 34.875 32.526 1.00 32.50 144 LYS X O 1
ATOM 1137 N N . TYR A 1 145 ? 22.412 33.796 32.121 1.00 31.42 145 TYR X N 1
ATOM 1138 C CA . TYR A 1 145 ? 21.579 34.968 32.377 1.00 32.43 145 TYR X CA 1
ATOM 1139 C C . TYR A 1 145 ? 21.019 35.006 33.800 1.00 32.35 145 TYR X C 1
ATOM 1140 O O . TYR A 1 145 ? 20.275 35.918 34.157 1.00 33.64 145 TYR X O 1
ATOM 1149 N N . ILE A 1 146 ? 21.383 34.017 34.613 1.00 34.67 146 ILE X N 1
ATOM 1150 C CA . ILE A 1 146 ? 20.909 33.957 35.994 1.00 33.45 146 ILE X CA 1
ATOM 1151 C C . ILE A 1 146 ? 21.707 34.902 36.886 1.00 32.91 146 ILE X C 1
ATOM 1152 O O . ILE A 1 146 ? 22.931 34.810 36.961 1.00 32.20 146 ILE X O 1
ATOM 1157 N N . LEU A 1 147 ? 21.009 35.813 37.559 1.00 28.58 147 LEU X N 1
ATOM 1158 C CA . LEU A 1 147 ? 21.659 36.765 38.452 1.00 29.85 147 LEU X CA 1
ATOM 1159 C C . LEU A 1 147 ? 21.797 36.198 39.862 1.00 31.93 147 LEU X C 1
ATOM 1160 O O . LEU A 1 147 ? 22.739 36.533 40.585 1.00 28.77 147 LEU X O 1
ATOM 1165 N N . ALA A 1 148 ? 20.852 35.342 40.246 1.00 30.06 148 ALA X N 1
ATOM 1166 C CA . ALA A 1 148 ? 20.852 34.740 41.575 1.00 30.76 148 ALA X CA 1
ATOM 1167 C C . ALA A 1 148 ? 19.830 33.618 41.683 1.00 31.09 148 ALA X C 1
ATOM 1168 O O . ALA A 1 148 ? 18.915 33.519 40.869 1.00 31.37 148 ALA X O 1
ATOM 1170 N N . TYR A 1 149 ? 19.997 32.778 42.700 1.00 28.93 149 TYR X N 1
ATOM 1171 C CA . TYR A 1 149 ? 19.081 31.676 42.959 1.00 29.49 149 TYR X CA 1
ATOM 1172 C C . TYR A 1 149 ? 18.436 31.938 44.318 1.00 29.05 149 TYR X C 1
ATOM 1173 O O . TYR A 1 149 ? 19.078 31.772 45.355 1.00 30.14 149 TYR X O 1
ATOM 1182 N N . SER A 1 150 ? 17.173 32.351 44.317 1.00 29.42 150 SER X N 1
ATOM 1183 C CA . SER A 1 150 ? 16.477 32.631 45.571 1.00 29.24 150 SER X CA 1
ATOM 1184 C C . SER A 1 150 ? 15.910 31.356 46.178 1.00 29.64 150 SER X C 1
ATOM 1185 O O . SER A 1 150 ? 15.924 30.294 45.547 1.00 25.83 150 SER X O 1
ATOM 1188 N N . ASN A 1 151 ? 15.411 31.468 47.406 1.00 27.94 151 ASN X N 1
ATOM 1189 C CA . ASN A 1 151 ? 14.811 30.331 48.093 1.00 27.32 151 ASN X CA 1
ATOM 1190 C C . ASN A 1 151 ? 13.284 30.416 48.124 1.00 30.59 151 ASN X C 1
ATOM 1191 O O . ASN A 1 151 ? 12.633 29.727 48.908 1.00 29.54 151 ASN X O 1
ATOM 1196 N N . SER A 1 152 ? 12.717 31.265 47.268 1.00 29.73 152 SER X N 1
ATOM 1197 C CA . SER A 1 152 ? 11.267 31.425 47.220 1.00 30.70 152 SER X CA 1
ATOM 1198 C C . SER A 1 152 ? 10.747 31.893 45.865 1.00 31.55 152 SER X C 1
ATOM 1199 O O . SER A 1 152 ? 11.065 32.994 45.405 1.00 31.20 152 SER X O 1
ATOM 1202 N N . LEU A 1 153 ? 9.942 31.045 45.233 1.00 31.46 153 LEU X N 1
ATOM 1203 C CA . LEU A 1 153 ? 9.359 31.357 43.936 1.00 30.41 153 LEU X CA 1
ATOM 1204 C C . LEU A 1 153 ? 8.373 32.517 44.051 1.00 30.77 153 LEU X C 1
ATOM 1205 O O . LEU A 1 153 ? 8.281 33.353 43.151 1.00 28.01 153 LEU X O 1
ATOM 1210 N N . MET A 1 154 ? 7.640 32.567 45.161 1.00 28.61 154 MET X N 1
ATOM 1211 C CA . MET A 1 154 ? 6.680 33.644 45.381 1.00 29.90 154 MET X CA 1
ATOM 1212 C C . MET A 1 154 ? 7.389 34.982 45.586 1.00 27.85 154 MET X C 1
ATOM 1213 O O . MET A 1 154 ? 6.929 36.010 45.094 1.00 28.82 154 MET X O 1
ATOM 1218 N N . ASP A 1 155 ? 8.507 34.965 46.312 1.00 26.05 155 ASP X N 1
ATOM 1219 C CA . ASP A 1 155 ? 9.272 36.188 46.549 1.00 29.36 155 ASP X CA 1
ATOM 1220 C C . ASP A 1 155 ? 9.735 36.750 45.212 1.00 30.15 155 ASP X C 1
ATOM 1221 O O . ASP A 1 155 ? 9.722 37.966 45.001 1.00 27.46 155 ASP X O 1
ATOM 1226 N N . ASN A 1 156 ? 10.143 35.854 44.315 1.00 30.32 156 ASN X N 1
ATOM 1227 C CA . ASN A 1 156 ? 10.587 36.247 42.983 1.00 31.87 156 ASN X CA 1
ATOM 1228 C C . ASN A 1 156 ? 9.474 36.948 42.222 1.00 30.77 156 ASN X C 1
ATOM 1229 O O . ASN A 1 156 ? 9.714 37.947 41.542 1.00 31.78 156 ASN X O 1
ATOM 1234 N N . PHE A 1 157 ? 8.257 36.421 42.341 1.00 27.52 157 PHE X N 1
ATOM 1235 C CA . PHE A 1 157 ? 7.112 37.013 41.660 1.00 29.69 157 PHE X CA 1
ATOM 1236 C C . PHE A 1 157 ? 6.783 38.395 42.215 1.00 28.14 157 PHE X C 1
ATOM 1237 O O . PHE A 1 157 ? 6.513 39.326 41.454 1.00 31.49 157 PHE X O 1
ATOM 1245 N N . ILE A 1 158 ? 6.802 38.530 43.538 1.00 26.08 158 ILE X N 1
ATOM 1246 C CA . ILE A 1 158 ? 6.513 39.819 44.155 1.00 30.20 158 ILE X CA 1
ATOM 1247 C C . ILE A 1 158 ? 7.545 40.838 43.662 1.00 30.44 158 ILE X C 1
ATOM 1248 O O . ILE A 1 158 ? 7.229 42.008 43.446 1.00 31.01 158 ILE X O 1
ATOM 1253 N N . MET A 1 159 ? 8.779 40.378 43.477 1.00 29.96 159 MET X N 1
ATOM 1254 C CA . MET A 1 159 ? 9.848 41.226 42.965 1.00 27.53 159 MET X CA 1
ATOM 1255 C C . MET A 1 159 ? 9.529 41.620 41.512 1.00 29.18 159 MET X C 1
ATOM 1256 O O . MET A 1 159 ? 9.829 42.740 41.087 1.00 29.90 159 MET X O 1
ATOM 1261 N N . ASP A 1 160 ? 8.919 40.700 40.763 1.00 29.94 160 ASP X N 1
ATOM 1262 C CA . ASP A 1 160 ? 8.536 40.954 39.369 1.00 30.47 160 ASP X CA 1
ATOM 1263 C C . ASP A 1 160 ? 7.550 42.114 39.300 1.00 28.77 160 ASP X C 1
ATOM 1264 O O . ASP A 1 160 ? 7.697 43.020 38.482 1.00 29.06 160 ASP X O 1
ATOM 1269 N N . VAL A 1 161 ? 6.541 42.069 40.166 1.00 29.65 161 VAL X N 1
ATOM 1270 C CA . VAL A 1 161 ? 5.507 43.097 40.216 1.00 30.15 161 VAL X CA 1
ATOM 1271 C C . VAL A 1 161 ? 6.081 44.443 40.643 1.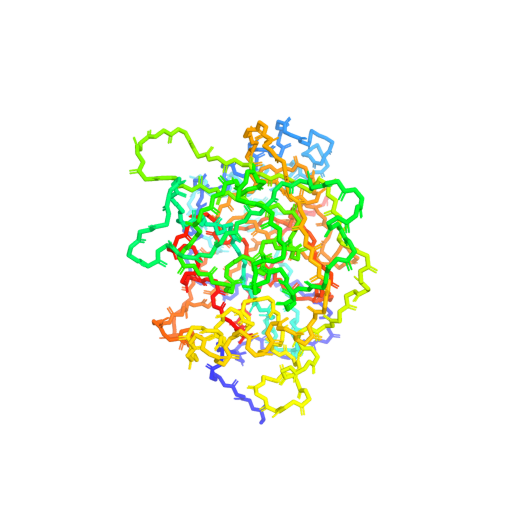00 29.08 161 VAL X C 1
ATOM 1272 O O . VAL A 1 161 ? 5.758 45.477 40.059 1.00 31.44 161 VAL X O 1
ATOM 1276 N N . GLN A 1 162 ? 6.935 44.422 41.663 1.00 25.36 162 GLN X N 1
ATOM 1277 C CA . GLN A 1 162 ? 7.560 45.642 42.168 1.00 29.32 162 GLN X CA 1
ATOM 1278 C C . GLN A 1 162 ? 8.495 46.242 41.112 1.00 28.98 162 GLN X C 1
ATOM 1279 O O . GLN A 1 162 ? 8.603 47.462 40.983 1.00 29.97 162 GLN X O 1
ATOM 1285 N N . GLY A 1 163 ? 9.163 45.372 40.358 1.00 29.84 163 GLY X N 1
ATOM 1286 C CA . GLY A 1 163 ? 10.083 45.800 39.317 1.00 29.99 163 GLY X CA 1
ATOM 1287 C C . GLY A 1 163 ? 11.510 45.916 39.812 1.00 30.26 163 GLY X C 1
ATOM 1288 O O . GLY A 1 163 ? 12.436 46.144 39.032 1.00 28.26 163 GLY X O 1
ATOM 1289 N N . SER A 1 164 ? 11.686 45.756 41.119 1.00 29.06 164 SER X N 1
ATOM 1290 C CA . SER A 1 164 ? 13.004 45.849 41.731 1.00 30.30 164 SER X CA 1
ATOM 1291 C C . SER A 1 164 ? 13.007 45.096 43.054 1.00 32.69 164 SER X C 1
ATOM 1292 O O . SER A 1 164 ? 11.951 44.749 43.580 1.00 29.09 164 SER X O 1
ATOM 1295 N N . GLY A 1 165 ? 14.194 44.842 43.593 1.00 28.25 165 GLY X N 1
ATOM 1296 C CA . GLY A 1 165 ? 14.294 44.131 44.851 1.00 31.14 165 GLY X CA 1
ATOM 1297 C C . GLY A 1 165 ? 15.699 44.076 45.409 1.00 31.98 165 GLY X C 1
ATOM 1298 O O . GLY A 1 165 ? 16.680 44.206 44.673 1.00 29.54 165 GLY X O 1
ATOM 1299 N N . TYR A 1 166 ? 15.784 43.883 46.723 1.00 28.26 166 TYR X N 1
ATOM 1300 C CA . TYR A 1 166 ? 17.061 43.797 47.414 1.00 26.78 166 TYR X CA 1
ATOM 1301 C C . TYR A 1 166 ? 17.416 42.333 47.668 1.00 30.30 166 TYR X C 1
ATOM 1302 O O . TYR A 1 166 ? 16.575 41.542 48.105 1.00 29.68 166 TYR X O 1
ATOM 1311 N N . ILE A 1 167 ? 18.665 41.977 47.388 1.00 26.29 167 ILE X N 1
ATOM 1312 C CA . ILE A 1 167 ? 19.117 40.606 47.569 1.00 26.04 167 ILE X CA 1
ATOM 1313 C C . ILE A 1 167 ? 20.300 40.491 48.520 1.00 28.14 167 ILE X C 1
ATOM 1314 O O . ILE A 1 167 ? 21.264 41.254 48.432 1.00 27.91 167 ILE X O 1
ATOM 1319 N N . ASP A 1 168 ? 20.205 39.526 49.427 1.00 24.87 168 ASP X N 1
ATOM 1320 C CA . ASP A 1 168 ? 21.245 39.254 50.403 1.00 25.70 168 ASP X CA 1
ATOM 1321 C C . ASP A 1 168 ? 21.867 37.905 50.035 1.00 26.19 168 ASP X C 1
ATOM 1322 O O . ASP A 1 168 ? 21.201 36.878 50.114 1.00 24.04 168 ASP X O 1
ATOM 1327 N N . PHE A 1 169 ? 23.138 37.914 49.632 1.00 25.70 169 PHE X N 1
ATOM 1328 C CA . PHE A 1 169 ? 23.832 36.682 49.258 1.00 25.53 169 PHE X CA 1
ATOM 1329 C C . PHE A 1 169 ? 24.395 35.919 50.460 1.00 24.62 169 PHE X C 1
ATOM 1330 O O . PHE A 1 169 ? 25.005 34.863 50.298 1.00 22.82 169 PHE X O 1
ATOM 1338 N N . GLY A 1 170 ? 24.186 36.464 51.658 1.00 26.87 170 GLY X N 1
ATOM 1339 C CA . GLY A 1 170 ? 24.628 35.845 52.900 1.00 25.64 170 GLY X CA 1
ATOM 1340 C C . GLY A 1 170 ? 26.119 35.691 53.139 1.00 27.47 170 GLY X C 1
ATOM 1341 O O . GLY A 1 170 ? 26.534 34.820 53.908 1.00 23.71 170 GLY X O 1
ATOM 1342 N N . ASP A 1 171 ? 26.928 36.528 52.497 1.00 26.76 171 ASP X N 1
ATOM 1343 C CA . ASP A 1 171 ? 28.383 36.446 52.647 1.00 23.79 171 ASP X CA 1
ATOM 1344 C C . ASP A 1 171 ? 28.971 37.671 53.345 1.00 25.16 171 ASP X C 1
ATOM 1345 O O . ASP A 1 171 ? 30.190 37.865 53.361 1.00 24.57 171 ASP X O 1
ATOM 1350 N N . GLY A 1 172 ? 28.101 38.495 53.916 1.00 24.88 172 GLY X N 1
ATOM 1351 C CA . GLY A 1 172 ? 28.526 39.690 54.625 1.00 28.25 172 GLY X CA 1
ATOM 1352 C C . GLY A 1 172 ? 28.809 40.891 53.740 1.00 27.12 172 GLY X C 1
ATOM 1353 O O . GLY A 1 172 ? 29.191 41.952 54.231 1.00 28.00 172 GLY X O 1
ATOM 1354 N N . SER A 1 173 ? 28.624 40.728 52.434 1.00 28.80 173 SER X N 1
ATOM 1355 C CA . SER A 1 173 ? 28.860 41.817 51.495 1.00 29.81 173 SER X CA 1
ATOM 1356 C C . SER A 1 173 ? 27.683 42.790 51.559 1.00 33.17 173 SER X C 1
ATOM 1357 O O . SER A 1 173 ? 26.664 42.492 52.185 1.00 30.33 173 SER X O 1
ATOM 1360 N N . PRO A 1 174 ? 27.812 43.954 50.925 1.00 36.42 174 PRO X N 1
ATOM 1361 C CA . PRO A 1 174 ? 26.723 44.937 50.929 1.00 35.86 174 PRO X CA 1
ATOM 1362 C C . PRO A 1 174 ? 25.454 44.368 50.303 1.00 29.72 174 PRO X C 1
ATOM 1363 O O . PRO A 1 174 ? 25.533 43.499 49.434 1.00 32.07 174 PRO X O 1
ATOM 1367 N N . LEU A 1 175 ? 24.302 44.855 50.749 1.00 33.49 175 LEU X N 1
ATOM 1368 C CA . LEU A 1 175 ? 23.016 44.426 50.217 1.00 34.24 175 LEU X CA 1
ATOM 1369 C C . LEU A 1 175 ? 23.009 44.721 48.718 1.00 33.56 175 LEU X C 1
ATOM 1370 O O . LEU A 1 175 ? 23.440 45.791 48.293 1.00 35.29 175 LEU X O 1
ATOM 1375 N N . ASN A 1 176 ? 22.526 43.777 47.919 1.00 32.54 176 ASN X N 1
ATOM 1376 C CA . ASN A 1 176 ? 22.468 43.978 46.476 1.00 33.53 176 ASN X CA 1
ATOM 1377 C C . ASN A 1 176 ? 21.111 44.520 46.069 1.00 33.32 176 ASN X C 1
ATOM 1378 O O . ASN A 1 176 ? 20.088 44.129 46.626 1.00 38.07 176 ASN X O 1
ATOM 1383 N N . PHE A 1 177 ? 21.105 45.423 45.100 1.00 32.01 177 PHE X N 1
ATOM 1384 C CA . PHE A 1 177 ? 19.861 45.990 44.606 1.00 30.72 177 PHE X CA 1
ATOM 1385 C C . PHE A 1 177 ? 19.784 45.717 43.110 1.00 31.11 177 PHE X C 1
ATOM 1386 O O . PHE A 1 177 ? 20.768 45.888 42.387 1.00 31.30 177 PHE X O 1
ATOM 1394 N N . PHE A 1 178 ? 18.614 45.284 42.655 1.00 26.94 178 PHE X N 1
ATOM 1395 C CA . PHE A 1 178 ? 18.392 44.993 41.244 1.00 27.33 178 PHE X CA 1
ATOM 1396 C C . PHE A 1 178 ? 17.152 45.756 40.792 1.00 31.75 178 PHE X C 1
ATOM 1397 O O . PHE A 1 178 ? 16.150 45.781 41.501 1.00 31.49 178 PHE X O 1
ATOM 1405 N N . SER A 1 179 ? 17.223 46.376 39.618 1.00 30.13 179 SER X N 1
ATOM 1406 C CA . SER A 1 179 ? 16.101 47.155 39.101 1.00 29.91 179 SER X CA 1
ATOM 1407 C C . SER A 1 179 ? 15.594 46.634 37.763 1.00 30.15 179 SER X C 1
ATOM 1408 O O . SER A 1 179 ? 16.202 45.751 37.154 1.00 28.04 179 SER X O 1
ATOM 1411 N N . TYR A 1 180 ? 14.476 47.195 37.315 1.00 28.37 180 TYR X N 1
ATOM 1412 C CA . TYR A 1 180 ? 13.839 46.799 36.063 1.00 29.27 180 TYR X CA 1
ATOM 1413 C C . TYR A 1 180 ? 14.713 46.973 34.826 1.00 28.97 180 TYR X C 1
ATOM 1414 O O . TYR A 1 180 ? 15.208 48.066 34.548 1.00 28.11 180 TYR X O 1
ATOM 1423 N N . ALA A 1 181 ? 14.898 45.883 34.088 1.00 28.63 181 ALA X N 1
ATOM 1424 C CA . ALA A 1 181 ? 15.699 45.908 32.872 1.00 30.59 181 ALA X CA 1
ATOM 1425 C C . ALA A 1 181 ? 14.831 45.697 31.636 1.00 30.30 181 ALA X C 1
ATOM 1426 O O . ALA A 1 181 ? 15.089 46.277 30.581 1.00 31.38 181 ALA X O 1
ATOM 1428 N N . GLY A 1 182 ? 13.803 44.865 31.772 1.00 31.88 182 GLY X N 1
ATOM 1429 C CA . GLY A 1 182 ? 12.915 44.568 30.662 1.00 30.63 182 GLY X CA 1
ATOM 1430 C C . GLY A 1 182 ? 11.887 43.509 31.008 1.00 31.89 182 GLY X C 1
ATOM 1431 O O . GLY A 1 182 ? 11.863 42.995 32.129 1.00 28.53 182 GLY X O 1
ATOM 1432 N N . LYS A 1 183 ? 11.041 43.184 30.037 1.00 31.61 183 LYS X N 1
ATOM 1433 C CA . LYS A 1 183 ? 9.972 42.210 30.219 1.00 29.39 183 LYS X CA 1
ATOM 1434 C C . LYS A 1 183 ? 9.935 41.245 29.041 1.00 32.55 183 LYS X C 1
ATOM 1435 O O . LYS A 1 183 ? 10.456 41.553 27.965 1.00 31.56 183 LYS X O 1
ATOM 1441 N N . ASN A 1 184 ? 9.319 40.081 29.243 1.00 29.59 184 ASN X N 1
ATOM 1442 C CA . ASN A 1 184 ? 9.188 39.102 28.167 1.00 30.15 184 ASN X CA 1
ATOM 1443 C C . ASN A 1 184 ? 8.069 39.512 27.203 1.00 28.10 184 ASN X C 1
ATOM 1444 O O . ASN A 1 184 ? 7.373 40.504 27.441 1.00 30.06 184 ASN X O 1
ATOM 1449 N N . GLY A 1 185 ? 7.894 38.756 26.123 1.00 28.67 185 GLY X N 1
ATOM 1450 C CA . GLY A 1 185 ? 6.892 39.074 25.121 1.00 28.83 185 GLY X CA 1
ATOM 1451 C C . GLY A 1 185 ? 5.450 38.689 25.392 1.00 28.59 185 GLY X C 1
ATOM 1452 O O . GLY A 1 185 ? 4.630 38.712 24.476 1.00 27.00 185 GLY X O 1
ATOM 1453 N N . HIS A 1 186 ? 5.132 38.341 26.635 1.00 28.28 186 HIS X N 1
ATOM 1454 C CA . HIS A 1 186 ? 3.768 37.944 26.987 1.00 29.26 186 HIS X CA 1
ATOM 1455 C C . HIS A 1 186 ? 3.085 38.964 27.892 1.00 29.87 186 HIS X C 1
ATOM 1456 O O . HIS A 1 186 ? 3.677 39.434 28.860 1.00 30.40 186 HIS X O 1
ATOM 1463 N N . ALA A 1 187 ? 1.839 39.307 27.577 1.00 28.57 187 ALA X N 1
ATOM 1464 C CA . ALA A 1 187 ? 1.097 40.264 28.394 1.00 30.50 187 ALA X CA 1
ATOM 1465 C C . ALA A 1 187 ? 0.846 39.646 29.768 1.00 29.94 187 ALA X C 1
ATOM 1466 O O . ALA A 1 187 ? 0.612 38.440 29.876 1.00 28.08 187 ALA X O 1
ATOM 1468 N N . TYR A 1 188 ? 0.898 40.456 30.820 1.00 26.02 188 TYR X N 1
ATOM 1469 C CA . TYR A 1 188 ? 0.657 39.916 32.150 1.00 27.83 188 TYR X CA 1
ATOM 1470 C C . TYR A 1 188 ? -0.810 39.684 32.466 1.00 29.87 188 TYR X C 1
ATOM 1471 O O . TYR A 1 188 ? -1.694 40.286 31.856 1.00 25.81 188 TYR X O 1
ATOM 1480 N N . ARG A 1 189 ? -1.051 38.793 33.420 1.00 30.79 189 ARG X N 1
ATOM 1481 C CA . ARG A 1 189 ? -2.393 38.472 33.882 1.00 30.43 189 ARG X CA 1
ATOM 1482 C C . ARG A 1 189 ? -2.324 38.652 35.393 1.00 29.56 189 ARG X C 1
ATOM 1483 O O . ARG A 1 189 ? -1.277 38.415 36.000 1.00 27.62 189 ARG X O 1
ATOM 1491 N N . SER A 1 190 ? -3.428 39.071 35.996 1.00 30.29 190 SER X N 1
ATOM 1492 C CA . SER A 1 190 ? -3.467 39.301 37.436 1.00 33.05 190 SER X CA 1
ATOM 1493 C C . SER A 1 190 ? -3.562 38.008 38.237 1.00 32.52 190 SER X C 1
ATOM 1494 O O . SER A 1 190 ? -4.489 37.224 38.051 1.00 30.98 190 SER X O 1
ATOM 1497 N N . ILE A 1 191 ? -2.597 37.792 39.126 1.00 31.70 191 ILE X N 1
ATOM 1498 C CA . ILE A 1 191 ? -2.587 36.604 39.972 1.00 32.23 191 ILE X CA 1
ATOM 1499 C C . ILE A 1 191 ? -3.627 36.796 41.070 1.00 33.52 191 ILE X C 1
ATOM 1500 O O . ILE A 1 191 ? -4.280 35.843 41.498 1.00 34.70 191 ILE X O 1
ATOM 1505 N N . GLY A 1 192 ? -3.773 38.041 41.515 1.00 34.83 192 GLY X N 1
ATOM 1506 C CA . GLY A 1 192 ? -4.742 38.390 42.537 1.00 37.21 192 GLY X CA 1
ATOM 1507 C C . GLY A 1 192 ? -6.150 38.068 42.072 1.00 40.83 192 GLY X C 1
ATOM 1508 O O . GLY A 1 192 ? -6.970 37.577 42.851 1.00 39.98 192 GLY X O 1
ATOM 1509 N N . LYS A 1 193 ? -6.426 38.343 40.799 1.00 40.38 193 LYS X N 1
ATOM 1510 C CA . LYS A 1 193 ? -7.734 38.073 40.209 1.00 42.01 193 LYS X CA 1
ATOM 1511 C C . LYS A 1 193 ? -8.006 36.573 40.182 1.00 42.45 193 LYS X C 1
ATOM 1512 O O . LYS A 1 193 ? -9.134 36.135 40.410 1.00 42.40 193 LYS X O 1
ATOM 1518 N N . VAL A 1 194 ? -6.967 35.789 39.900 1.00 42.00 194 VAL X N 1
ATOM 1519 C CA . VAL A 1 194 ? -7.097 34.336 39.862 1.00 38.88 194 VAL X CA 1
ATOM 1520 C C . VAL A 1 194 ? -7.463 33.823 41.255 1.00 40.11 194 VAL X C 1
ATOM 1521 O O . VAL A 1 194 ? -8.345 32.974 41.401 1.00 41.49 194 VAL X O 1
ATOM 1525 N N . LEU A 1 195 ? -6.786 34.348 42.274 1.00 38.03 195 LEU X N 1
ATOM 1526 C CA . LEU A 1 195 ? -7.040 33.954 43.657 1.00 41.33 195 LEU X CA 1
ATOM 1527 C C . LEU A 1 195 ? -8.444 34.354 44.107 1.00 46.07 195 LEU X C 1
ATOM 1528 O O . LEU A 1 195 ? -9.085 33.637 44.878 1.00 47.91 195 LEU X O 1
ATOM 1533 N N . ILE A 1 196 ? -8.913 35.501 43.623 1.00 46.61 196 ILE X N 1
ATOM 1534 C CA . ILE A 1 196 ? -10.244 35.994 43.963 1.00 49.22 196 ILE X CA 1
ATOM 1535 C C . ILE A 1 196 ? -11.315 35.120 43.310 1.00 51.19 196 ILE X C 1
ATOM 1536 O O . ILE A 1 196 ? -12.319 34.779 43.939 1.00 53.17 196 ILE X O 1
ATOM 1541 N N . ASP A 1 197 ? -11.086 34.760 42.048 1.00 53.91 197 ASP X N 1
ATOM 1542 C CA . ASP A 1 197 ? -12.017 33.929 41.288 1.00 55.69 197 ASP X CA 1
ATOM 1543 C C . ASP A 1 197 ? -12.106 32.501 41.826 1.00 57.51 197 ASP X C 1
ATOM 1544 O O . ASP A 1 197 ? -13.140 31.845 41.694 1.00 58.21 197 ASP X O 1
ATOM 1549 N N . ARG A 1 198 ? -11.019 32.028 42.429 1.00 57.36 198 ARG X N 1
ATOM 1550 C CA . ARG A 1 198 ? -10.969 30.678 42.987 1.00 57.29 198 ARG X CA 1
ATOM 1551 C C . ARG A 1 198 ? -11.570 30.623 44.388 1.00 57.83 198 ARG X C 1
ATOM 1552 O O . ARG A 1 198 ? -11.734 29.544 44.959 1.00 57.97 198 ARG X O 1
ATOM 1560 N N . GLY A 1 199 ? -11.894 31.790 44.938 1.00 58.18 199 GLY X N 1
ATOM 1561 C CA . GLY A 1 199 ? -12.473 31.882 46.266 1.00 59.63 199 GLY X CA 1
ATOM 1562 C C . GLY A 1 199 ? -11.456 31.661 47.370 1.00 61.17 199 GLY X C 1
ATOM 1563 O O . GLY A 1 199 ? -11.823 31.404 48.517 1.00 62.47 199 GLY X O 1
ATOM 1564 N N . GLU A 1 200 ? -10.176 31.764 47.024 1.00 61.09 200 GLU X N 1
ATOM 1565 C CA . GLU A 1 200 ? -9.095 31.567 47.985 1.00 59.92 200 GLU X CA 1
ATOM 1566 C C . GLU A 1 200 ? -8.867 32.797 48.857 1.00 59.86 200 GLU X C 1
ATOM 1567 O O . GLU A 1 200 ? -8.621 32.676 50.058 1.00 61.05 200 GLU X O 1
ATOM 1573 N N . VAL A 1 201 ? -8.946 33.977 48.248 1.00 58.98 201 VAL X N 1
ATOM 1574 C CA . VAL A 1 201 ? -8.751 35.234 48.969 1.00 57.72 201 VAL X CA 1
ATOM 1575 C C . VAL A 1 201 ? -9.898 36.201 48.684 1.00 57.84 201 VAL X C 1
ATOM 1576 O O . VAL A 1 201 ? -10.396 36.271 47.559 1.00 56.93 201 VAL X O 1
ATOM 1580 N N . LYS A 1 202 ? -10.311 36.942 49.709 1.00 58.48 202 LYS X N 1
ATOM 1581 C CA . LYS A 1 202 ? -11.393 37.914 49.578 1.00 62.43 202 LYS X CA 1
ATOM 1582 C C . LYS A 1 202 ? -10.920 39.159 48.830 1.00 61.62 202 LYS X C 1
ATOM 1583 O O . LYS A 1 202 ? -9.776 39.586 48.984 1.00 61.76 202 LYS X O 1
ATOM 1589 N N . LYS A 1 203 ? -11.812 39.730 48.024 1.00 60.77 203 LYS X N 1
ATOM 1590 C CA . LYS A 1 203 ? -11.512 40.922 47.230 1.00 61.07 203 LYS X CA 1
ATOM 1591 C C . LYS A 1 203 ? -10.985 42.093 48.056 1.00 58.47 203 LYS X C 1
ATOM 1592 O O . LYS A 1 203 ? -9.960 42.686 47.719 1.00 56.64 203 LYS X O 1
ATOM 1598 N N . GLU A 1 204 ? -11.690 42.417 49.136 1.00 57.88 204 GLU X N 1
ATOM 1599 C CA . GLU A 1 204 ? -11.311 43.528 50.010 1.00 57.70 204 GLU X CA 1
ATOM 1600 C C . GLU A 1 204 ? -9.974 43.315 50.718 1.00 53.49 204 GLU X C 1
ATOM 1601 O O . GLU A 1 204 ? -9.326 44.277 51.137 1.00 54.42 204 GLU X O 1
ATOM 1607 N N . ASP A 1 205 ? -9.566 42.057 50.847 1.00 50.21 205 ASP X N 1
ATOM 1608 C CA . ASP A 1 205 ? -8.309 41.722 51.505 1.00 48.72 205 ASP X CA 1
ATOM 1609 C C . ASP A 1 205 ? -7.163 41.488 50.527 1.00 47.14 205 ASP X C 1
ATOM 1610 O O . ASP A 1 205 ? -6.018 41.291 50.941 1.00 45.96 205 ASP X O 1
ATOM 1615 N N . MET A 1 206 ? -7.474 41.510 49.234 1.00 43.36 206 MET X N 1
ATOM 1616 C CA . MET A 1 206 ? -6.466 41.295 48.201 1.00 40.35 206 MET X CA 1
ATOM 1617 C C . MET A 1 206 ? -5.403 42.385 48.192 1.00 40.95 206 MET X C 1
ATOM 1618 O O . MET A 1 206 ? -5.710 43.578 48.244 1.00 39.31 206 MET X O 1
ATOM 1623 N N . SER A 1 207 ? -4.150 41.946 48.127 1.00 38.27 207 SER X N 1
ATOM 1624 C CA . SER A 1 207 ? -2.982 42.816 48.099 1.00 36.89 207 SER X CA 1
ATOM 1625 C C . SER A 1 207 ? -1.792 41.905 47.843 1.00 35.57 207 SER X C 1
ATOM 1626 O O . SER A 1 207 ? -1.944 40.680 47.805 1.00 34.30 207 SER X O 1
ATOM 1629 N N . MET A 1 208 ? -0.611 42.490 47.668 1.00 33.83 208 MET X N 1
ATOM 1630 C CA . MET A 1 208 ? 0.590 41.696 47.433 1.00 34.13 208 MET X CA 1
ATOM 1631 C C . MET A 1 208 ? 0.901 40.858 48.675 1.00 35.26 208 MET X C 1
ATOM 1632 O O . MET A 1 208 ? 1.384 39.729 48.569 1.00 36.41 208 MET X O 1
ATOM 1637 N N . GLN A 1 209 ? 0.617 41.418 49.849 1.00 35.44 209 GLN X N 1
ATOM 1638 C CA . GLN A 1 209 ? 0.839 40.722 51.115 1.00 34.17 209 GLN X CA 1
ATOM 1639 C C . GLN A 1 209 ? -0.082 39.511 51.231 1.00 34.26 209 GLN X C 1
ATOM 1640 O O . GLN A 1 209 ? 0.307 38.475 51.771 1.00 33.99 209 GLN X O 1
ATOM 1646 N N . ALA A 1 210 ? -1.305 39.644 50.723 1.00 35.65 210 ALA X N 1
ATOM 1647 C CA . ALA A 1 210 ? -2.269 38.549 50.759 1.00 34.97 210 ALA X CA 1
ATOM 1648 C C . ALA A 1 210 ? -1.828 37.426 49.821 1.00 36.77 210 ALA X C 1
ATOM 1649 O O . ALA A 1 210 ? -2.052 36.246 50.103 1.00 36.89 210 ALA X O 1
ATOM 1651 N N . ILE A 1 211 ? -1.204 37.801 48.707 1.00 33.79 211 ILE X N 1
ATOM 1652 C CA . ILE A 1 211 ? -0.702 36.827 47.741 1.00 34.72 211 ILE X CA 1
ATOM 1653 C C . ILE A 1 211 ? 0.497 36.122 48.377 1.00 34.92 211 ILE X C 1
ATOM 1654 O O . ILE A 1 211 ? 0.693 34.920 48.200 1.00 35.34 211 ILE X O 1
ATOM 1659 N N . ARG A 1 212 ? 1.290 36.887 49.122 1.00 36.29 212 ARG X N 1
ATOM 1660 C CA . ARG A 1 212 ? 2.459 36.354 49.814 1.00 39.55 212 ARG X CA 1
ATOM 1661 C C . ARG A 1 212 ? 2.039 35.307 50.848 1.00 40.20 212 ARG X C 1
ATOM 1662 O O . ARG A 1 212 ? 2.633 34.230 50.930 1.00 39.70 212 ARG X O 1
ATOM 1670 N N . HIS A 1 213 ? 1.014 35.631 51.632 1.00 38.85 213 HIS X N 1
ATOM 1671 C CA . HIS A 1 213 ? 0.517 34.715 52.654 1.00 42.46 213 HIS X CA 1
ATOM 1672 C C . HIS A 1 213 ? -0.056 33.437 52.049 1.00 41.49 213 HIS X C 1
ATOM 1673 O O . HIS A 1 213 ? 0.091 32.356 52.620 1.00 40.91 213 HIS X O 1
ATOM 1680 N N . TRP A 1 214 ? -0.709 33.563 50.896 1.00 38.79 214 TRP X N 1
ATOM 1681 C CA . TRP A 1 214 ? -1.280 32.405 50.221 1.00 39.61 214 TRP X CA 1
ATOM 1682 C C . TRP A 1 214 ? -0.163 31.439 49.848 1.00 40.56 214 TRP X C 1
ATOM 1683 O O . TRP A 1 214 ? -0.304 30.222 49.989 1.00 39.73 214 TRP X O 1
ATOM 1694 N N . GLY A 1 215 ? 0.946 31.998 49.370 1.00 37.74 215 GLY X N 1
ATOM 1695 C CA . GLY A 1 215 ? 2.097 31.211 48.977 1.00 41.52 215 GLY X CA 1
ATOM 1696 C C . GLY A 1 215 ? 2.719 30.482 50.151 1.00 43.07 215 GLY X C 1
ATOM 1697 O O . GLY A 1 215 ? 3.132 29.330 50.023 1.00 41.44 215 GLY X O 1
ATOM 1698 N N . GLU A 1 216 ? 2.783 31.157 51.296 1.00 44.28 216 GLU X N 1
ATOM 1699 C CA . GLU A 1 216 ? 3.358 30.583 52.511 1.00 47.11 216 GLU X CA 1
ATOM 1700 C C . GLU A 1 216 ? 2.525 29.429 53.071 1.00 47.57 216 GLU X C 1
ATOM 1701 O O . GLU A 1 216 ? 3.063 28.511 53.692 1.00 50.63 216 GLU X O 1
ATOM 1707 N N . THR A 1 217 ? 1.216 29.477 52.849 1.00 45.79 217 THR X N 1
ATOM 1708 C CA . THR A 1 217 ? 0.324 28.428 53.337 1.00 47.68 217 THR X CA 1
ATOM 1709 C C . THR A 1 217 ? 0.050 27.347 52.290 1.00 45.75 217 THR X C 1
ATOM 1710 O O . THR A 1 217 ? -0.843 26.517 52.466 1.00 43.55 217 THR X O 1
ATOM 1714 N N . HIS A 1 218 ? 0.819 27.359 51.203 1.00 43.32 218 HIS X N 1
ATOM 1715 C CA . HIS A 1 218 ? 0.645 26.377 50.137 1.00 42.88 218 HIS X CA 1
ATOM 1716 C C . HIS A 1 218 ? 1.961 25.754 49.674 1.00 42.01 218 HIS X C 1
ATOM 1717 O O . HIS A 1 218 ? 3.036 26.313 49.898 1.00 41.10 218 HIS X O 1
ATOM 1724 N N . SER A 1 219 ? 1.862 24.595 49.027 1.00 40.89 219 SER X N 1
ATOM 1725 C CA . SER A 1 219 ? 3.029 23.865 48.538 1.00 39.75 219 SER X CA 1
ATOM 1726 C C . SER A 1 219 ? 3.726 24.528 47.352 1.00 41.10 219 SER X C 1
ATOM 1727 O O . SER A 1 219 ? 3.185 25.442 46.729 1.00 40.32 219 SER X O 1
ATOM 1730 N N . GLU A 1 220 ? 4.932 24.053 47.051 1.00 40.86 220 GLU X N 1
ATOM 1731 C CA . GLU A 1 220 ? 5.721 24.575 45.940 1.00 39.95 220 GLU X CA 1
ATOM 1732 C C . GLU A 1 220 ? 5.034 24.316 44.601 1.00 39.09 220 GLU X C 1
ATOM 1733 O O . GLU A 1 220 ? 5.075 25.155 43.698 1.00 35.74 220 GLU X O 1
ATOM 1739 N N . ALA A 1 221 ? 4.406 23.151 44.482 1.00 35.97 221 ALA X N 1
ATOM 1740 C CA . ALA A 1 221 ? 3.703 22.781 43.260 1.00 36.56 221 ALA X CA 1
ATOM 1741 C C . ALA A 1 221 ? 2.489 23.679 43.032 1.00 34.11 221 ALA X C 1
ATOM 1742 O O . ALA A 1 221 ? 2.200 24.062 41.901 1.00 34.95 221 ALA X O 1
ATOM 1744 N N . GLU A 1 222 ? 1.786 24.009 44.113 1.00 34.42 222 GLU X N 1
ATOM 1745 C CA . GLU A 1 222 ? 0.599 24.857 44.032 1.00 35.79 222 GLU X CA 1
ATOM 1746 C C . GLU A 1 222 ? 0.966 26.301 43.710 1.00 35.28 222 GLU X C 1
ATOM 1747 O O . GLU A 1 222 ? 0.247 26.983 42.978 1.00 35.82 222 GLU X O 1
ATOM 1753 N N . VAL A 1 223 ? 2.086 26.759 44.261 1.00 33.25 223 VAL X N 1
ATOM 1754 C CA . VAL A 1 223 ? 2.563 28.118 44.026 1.00 34.82 223 VAL X CA 1
ATOM 1755 C C . VAL A 1 223 ? 2.982 28.256 42.560 1.00 33.76 223 VAL X C 1
ATOM 1756 O O . VAL A 1 223 ? 2.640 29.234 41.892 1.00 35.51 223 VAL X O 1
ATOM 1760 N N . ARG A 1 224 ? 3.718 27.265 42.068 1.00 32.97 224 ARG X N 1
ATOM 1761 C CA . ARG A 1 224 ? 4.175 27.262 40.684 1.00 34.95 224 ARG X CA 1
ATOM 1762 C C . ARG A 1 224 ? 2.983 27.238 39.728 1.00 34.87 224 ARG X C 1
ATOM 1763 O O . ARG A 1 224 ? 2.960 27.972 38.738 1.00 32.25 224 ARG X O 1
ATOM 1771 N N . GLU A 1 225 ? 1.998 26.395 40.032 1.00 34.55 225 GLU X N 1
ATOM 1772 C CA . GLU A 1 225 ? 0.802 26.282 39.203 1.00 35.27 225 GLU X CA 1
ATOM 1773 C C . GLU A 1 225 ? 0.071 27.617 39.127 1.00 34.07 225 GLU X C 1
ATOM 1774 O O . GLU A 1 225 ? -0.367 28.033 38.052 1.00 32.24 225 GLU X O 1
ATOM 1780 N N . LEU A 1 226 ? -0.059 28.282 40.273 1.00 34.23 226 LEU X N 1
ATOM 1781 C CA . LEU A 1 226 ? -0.729 29.575 40.334 1.00 35.85 226 LEU X CA 1
ATOM 1782 C C . LEU A 1 226 ? 0.029 30.627 39.532 1.00 34.03 226 LEU X C 1
ATOM 1783 O O . LEU A 1 226 ? -0.539 31.282 38.656 1.00 32.01 226 LEU X O 1
ATOM 1788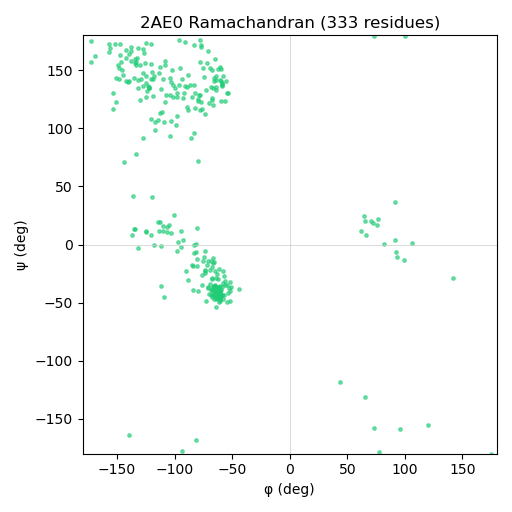 N N . LEU A 1 227 ? 1.314 30.776 39.842 1.00 34.40 227 LEU X N 1
ATOM 1789 C CA . LEU A 1 227 ? 2.171 31.760 39.187 1.00 33.09 227 LEU X CA 1
ATOM 1790 C C . LEU A 1 227 ? 2.219 31.620 37.671 1.00 31.71 227 LEU X C 1
ATOM 1791 O O . LEU A 1 227 ? 2.310 32.620 36.958 1.00 27.19 227 LEU X O 1
ATOM 1796 N N . GLU A 1 228 ? 2.155 30.383 37.186 1.00 30.24 228 GLU X N 1
ATOM 1797 C CA . GLU A 1 228 ? 2.190 30.113 35.751 1.00 32.51 228 GLU X CA 1
ATOM 1798 C C . GLU A 1 228 ? 0.958 30.622 34.997 1.00 31.03 228 GLU X C 1
ATOM 1799 O O . GLU A 1 228 ? 0.955 30.658 33.765 1.00 30.74 228 GLU X O 1
ATOM 1805 N N . GLN A 1 229 ? -0.083 31.011 35.733 1.00 31.12 229 GLN X N 1
ATOM 1806 C CA . GLN A 1 229 ? -1.298 31.543 35.114 1.00 32.86 229 GLN X CA 1
ATOM 1807 C C . GLN A 1 229 ? -1.008 32.933 34.535 1.00 33.14 229 GLN X C 1
ATOM 1808 O O . GLN A 1 229 ? -1.789 33.468 33.746 1.00 32.85 229 GLN X O 1
ATOM 1814 N N . ASN A 1 230 ? 0.121 33.509 34.944 1.00 28.97 230 ASN X N 1
ATOM 1815 C CA . ASN A 1 230 ? 0.571 34.799 34.433 1.00 29.11 230 ASN X CA 1
ATOM 1816 C C . ASN A 1 230 ? 1.778 34.475 33.555 1.00 30.31 230 ASN X C 1
ATOM 1817 O O . ASN A 1 230 ? 2.854 34.173 34.069 1.00 28.06 230 ASN X O 1
ATOM 1822 N N . PRO A 1 231 ? 1.602 34.538 32.237 1.00 30.06 231 PRO X N 1
ATOM 1823 C CA . PRO A 1 231 ? 2.676 34.191 31.298 1.00 28.13 231 PRO X CA 1
ATOM 1824 C C . PRO A 1 231 ? 3.783 35.231 31.175 1.00 28.81 231 PRO X C 1
ATOM 1825 O O . PRO A 1 231 ? 4.814 34.946 30.564 1.00 28.36 231 PRO X O 1
ATOM 1829 N N . SER A 1 232 ? 3.572 36.414 31.745 1.00 28.69 232 SER X N 1
ATOM 1830 C CA . SER A 1 232 ? 4.571 37.476 31.699 1.00 27.70 232 SER X CA 1
ATOM 1831 C C . SER A 1 232 ? 5.759 37.145 32.603 1.00 28.60 232 SER X C 1
ATOM 1832 O O . SER A 1 232 ? 5.636 36.369 33.553 1.00 28.76 232 SER X O 1
ATOM 1835 N N . PHE A 1 233 ? 6.910 37.734 32.302 1.00 29.21 233 PHE X N 1
ATOM 1836 C CA . PHE A 1 233 ? 8.117 37.508 33.090 1.00 28.92 233 PHE X CA 1
ATOM 1837 C C . PHE A 1 233 ? 8.981 38.760 33.069 1.00 29.61 233 PHE X C 1
ATOM 1838 O O . PHE A 1 233 ? 9.068 39.440 32.048 1.00 30.48 233 PHE X O 1
ATOM 1846 N N . VAL A 1 234 ? 9.619 39.060 34.198 1.00 29.52 234 VAL X N 1
ATOM 1847 C CA . VAL A 1 234 ? 10.442 40.258 34.317 1.00 28.73 234 VAL X CA 1
ATOM 1848 C C . VAL A 1 234 ? 11.941 39.980 34.421 1.00 29.58 234 VAL X C 1
ATOM 1849 O O . VAL A 1 234 ? 12.362 39.017 35.061 1.00 28.30 234 VAL X O 1
ATOM 1853 N N . PHE A 1 235 ? 12.736 40.836 33.781 1.00 30.20 235 PHE X N 1
ATOM 1854 C CA . PHE A 1 235 ? 14.192 40.722 33.809 1.00 30.69 235 PHE X CA 1
ATOM 1855 C C . PHE A 1 235 ? 14.768 41.917 34.556 1.00 30.12 235 PHE X C 1
ATOM 1856 O O . PHE A 1 235 ? 14.207 43.013 34.513 1.00 30.12 235 PHE X O 1
ATOM 1864 N N . PHE A 1 236 ? 15.888 41.702 35.240 1.00 28.39 236 PHE X N 1
ATOM 1865 C CA . PHE A 1 236 ? 16.495 42.754 36.048 1.00 29.52 236 PHE X CA 1
ATOM 1866 C C . PHE A 1 236 ? 17.954 43.042 35.717 1.00 31.84 236 PHE X C 1
ATOM 1867 O O . PHE A 1 236 ? 18.579 42.342 34.926 1.00 32.42 236 PHE X O 1
ATOM 1875 N N . LYS A 1 237 ? 18.488 44.089 36.336 1.00 31.92 237 LYS X N 1
ATOM 1876 C CA . LYS A 1 237 ? 19.882 44.470 36.143 1.00 32.68 237 LYS X CA 1
ATOM 1877 C C . LYS A 1 237 ? 20.417 45.029 37.456 1.00 31.96 237 LYS X C 1
ATOM 1878 O O . LYS A 1 237 ? 19.656 45.592 38.248 1.00 30.69 237 LYS X O 1
ATOM 1884 N N . PRO A 1 238 ? 21.718 44.875 37.695 1.00 33.88 238 PRO X N 1
ATOM 1885 C CA . PRO A 1 238 ? 22.330 45.390 38.923 1.00 33.76 238 PRO X CA 1
ATOM 1886 C C . PRO A 1 238 ? 22.156 46.900 38.990 1.00 34.83 238 PRO X C 1
ATOM 1887 O O . PRO A 1 238 ? 22.244 47.576 37.965 1.00 33.12 238 PRO X O 1
ATOM 1891 N N . GLN A 1 239 ? 21.906 47.419 40.184 1.00 32.53 239 GLN X N 1
ATOM 1892 C CA . GLN A 1 239 ? 21.720 48.852 40.361 1.00 36.32 239 GLN X CA 1
ATOM 1893 C C . GLN A 1 239 ? 22.389 49.289 41.654 1.00 36.83 239 GLN X C 1
ATOM 1894 O O . GLN A 1 239 ? 22.320 48.580 42.658 1.00 35.93 239 GLN X O 1
ATOM 1900 N N . SER A 1 240 ? 23.039 50.453 41.629 1.00 38.48 240 SER X N 1
ATOM 1901 C CA . SER A 1 240 ? 23.706 50.975 42.818 1.00 42.28 240 SER X CA 1
ATOM 1902 C C . SER A 1 240 ? 22.674 51.143 43.931 1.00 40.85 240 SER X C 1
ATOM 1903 O O . SER A 1 240 ? 21.565 51.621 43.690 1.00 40.72 240 SER X O 1
ATOM 1906 N N . PHE A 1 241 ? 23.045 50.744 45.144 1.00 41.80 241 PHE X N 1
ATOM 1907 C CA . PHE A 1 241 ? 22.149 50.820 46.294 1.00 43.14 241 PHE X CA 1
ATOM 1908 C C . PHE A 1 241 ? 21.651 52.226 46.599 1.00 42.17 241 PHE X C 1
ATOM 1909 O O . PHE A 1 241 ? 22.402 53.195 46.538 1.00 36.74 241 PHE X O 1
ATOM 1917 N N . ALA A 1 242 ? 20.370 52.313 46.930 1.00 41.84 242 ALA X N 1
ATOM 1918 C CA . ALA A 1 242 ? 19.730 53.569 47.292 1.00 45.55 242 ALA X CA 1
ATOM 1919 C C . ALA A 1 242 ? 18.746 53.240 48.412 1.00 43.68 242 ALA X C 1
ATOM 1920 O O . ALA A 1 242 ? 18.100 52.195 48.376 1.00 43.85 242 ALA X O 1
ATOM 1922 N N . PRO A 1 243 ? 18.634 54.115 49.407 1.00 49.01 243 PRO X N 1
ATOM 1923 C CA . PRO A 1 243 ? 17.697 53.891 50.514 1.00 48.36 243 PRO X CA 1
ATOM 1924 C C . PRO A 1 243 ? 16.266 53.852 49.984 1.00 45.08 243 PRO X C 1
ATOM 1925 O O . PRO A 1 243 ? 15.970 54.487 48.969 1.00 47.70 243 PRO X O 1
ATOM 1929 N N . VAL A 1 244 ? 15.393 53.112 50.655 1.00 38.81 244 VAL X N 1
ATOM 1930 C CA . VAL A 1 244 ? 14.007 53.015 50.224 1.00 36.61 244 VAL X CA 1
ATOM 1931 C C . VAL A 1 244 ? 13.315 54.361 50.401 1.00 37.64 244 VAL X C 1
ATOM 1932 O O . VAL A 1 244 ? 13.335 54.947 51.486 1.00 38.00 244 VAL X O 1
ATOM 1936 N N . LYS A 1 245 ? 12.710 54.847 49.323 1.00 33.86 245 LYS X N 1
ATOM 1937 C CA . LYS A 1 245 ? 12.008 56.123 49.352 1.00 35.92 245 LYS X CA 1
ATOM 1938 C C . LYS A 1 245 ? 10.587 55.935 48.856 1.00 36.44 245 LYS X C 1
ATOM 1939 O O . LYS A 1 245 ? 10.298 54.993 48.116 1.00 37.60 245 LYS X O 1
ATOM 1945 N N . GLY A 1 246 ? 9.703 56.836 49.268 1.00 33.85 246 GLY X N 1
ATOM 1946 C CA . GLY A 1 246 ? 8.322 56.790 48.835 1.00 31.68 246 GLY X CA 1
ATOM 1947 C C . GLY A 1 246 ? 8.174 57.680 47.617 1.00 31.67 246 GLY X C 1
ATOM 1948 O O . GLY A 1 246 ? 9.158 58.257 47.146 1.00 29.47 246 GLY X O 1
ATOM 1949 N N . ALA A 1 247 ? 6.952 57.797 47.106 1.00 28.15 247 ALA X N 1
ATOM 1950 C CA . ALA A 1 247 ? 6.687 58.629 45.933 1.00 29.92 247 ALA X CA 1
ATOM 1951 C C . ALA A 1 247 ? 7.134 60.073 46.159 1.00 29.05 247 ALA X C 1
ATOM 1952 O O . ALA A 1 247 ? 7.458 60.788 45.212 1.00 28.35 247 ALA X O 1
ATOM 1954 N N . SER A 1 248 ? 7.152 60.495 47.421 1.00 27.46 248 SER X N 1
ATOM 1955 C CA . SER A 1 248 ? 7.561 61.849 47.771 1.00 30.33 248 SER X CA 1
ATOM 1956 C C . SER A 1 248 ? 9.071 62.051 47.644 1.00 31.37 248 SER X C 1
ATOM 1957 O O . SER A 1 248 ? 9.561 63.170 47.810 1.00 32.23 248 SER X O 1
ATOM 1960 N N . ALA A 1 249 ? 9.793 60.967 47.351 1.00 29.20 249 ALA X N 1
ATOM 1961 C CA . ALA A 1 249 ? 11.254 60.981 47.204 1.00 29.03 249 ALA X CA 1
ATOM 1962 C C . ALA A 1 249 ? 11.981 61.143 48.542 1.00 31.24 249 ALA X C 1
ATOM 1963 O O . ALA A 1 249 ? 13.157 61.509 48.591 1.00 31.95 249 ALA X O 1
ATOM 1965 N N . VAL A 1 250 ? 11.274 60.866 49.630 1.00 28.32 250 VAL X N 1
ATOM 1966 C CA . VAL A 1 250 ? 11.851 60.976 50.962 1.00 27.77 250 VAL X CA 1
ATOM 1967 C C . VAL A 1 250 ? 12.085 59.579 51.510 1.00 27.97 250 VAL X C 1
ATOM 1968 O O . VAL A 1 250 ? 11.177 58.751 51.482 1.00 30.75 250 VAL X O 1
ATOM 1972 N N . PRO A 1 251 ? 13.297 59.309 51.994 1.00 30.57 251 PRO X N 1
ATOM 1973 C CA . PRO A 1 251 ? 13.606 58.005 52.591 1.00 32.29 251 PRO X CA 1
ATOM 1974 C C . PRO A 1 251 ? 12.599 57.711 53.698 1.00 30.69 251 PRO X C 1
ATOM 1975 O O . PRO A 1 251 ? 12.369 58.559 54.563 1.00 29.98 251 PRO X O 1
ATOM 1979 N N . LEU A 1 252 ? 12.010 56.520 53.661 1.00 27.58 252 LEU X N 1
ATOM 1980 C CA . LEU A 1 252 ? 11.002 56.120 54.632 1.00 31.24 252 LEU X CA 1
ATOM 1981 C C . LEU A 1 252 ? 11.559 55.504 55.910 1.00 30.79 252 LEU X C 1
ATOM 1982 O O . LEU A 1 252 ? 12.477 54.682 55.875 1.00 29.18 252 LEU X O 1
ATOM 1987 N N . VAL A 1 253 ? 10.989 55.914 57.037 1.00 28.84 253 VAL X N 1
ATOM 1988 C CA . VAL A 1 253 ? 11.390 55.399 58.341 1.00 28.67 253 VAL X CA 1
ATOM 1989 C C . VAL A 1 253 ? 10.310 54.417 58.780 1.00 28.99 253 VAL X C 1
ATOM 1990 O O . VAL A 1 253 ? 9.116 54.741 58.758 1.00 27.28 253 VAL X O 1
ATOM 1994 N N . GLY A 1 254 ? 10.727 53.217 59.171 1.00 27.80 254 GLY X N 1
ATOM 1995 C CA . GLY A 1 254 ? 9.794 52.190 59.602 1.00 25.25 254 GLY X CA 1
ATOM 1996 C C . GLY A 1 254 ? 8.857 52.652 60.706 1.00 29.42 254 GLY X C 1
ATOM 1997 O O . GLY A 1 254 ? 9.299 53.211 61.712 1.00 29.33 254 GLY X O 1
ATOM 1998 N N . ARG A 1 255 ? 7.561 52.416 60.505 1.00 28.68 255 ARG X N 1
ATOM 1999 C CA . ARG A 1 255 ? 6.514 52.782 61.461 1.00 30.40 255 ARG X CA 1
ATOM 2000 C C . ARG A 1 255 ? 6.358 54.277 61.758 1.00 30.70 255 ARG X C 1
ATOM 2001 O O . ARG A 1 255 ? 5.658 54.662 62.699 1.00 29.15 255 ARG X O 1
ATOM 2009 N N . ALA A 1 256 ? 7.011 55.108 60.951 1.00 26.70 256 ALA X N 1
ATOM 2010 C CA . ALA A 1 256 ? 6.926 56.559 61.090 1.00 28.95 256 ALA X CA 1
ATOM 2011 C C . ALA A 1 256 ? 6.473 57.177 59.762 1.00 29.27 256 ALA X C 1
ATOM 2012 O O . ALA A 1 256 ? 6.517 58.395 59.584 1.00 27.95 256 ALA X O 1
ATOM 2014 N N . SER A 1 257 ? 6.039 56.329 58.832 1.00 27.96 257 SER X N 1
ATOM 2015 C CA . SER A 1 257 ? 5.584 56.797 57.526 1.00 27.93 257 SER X CA 1
ATOM 2016 C C . SER A 1 257 ? 4.494 55.914 56.944 1.00 29.47 257 SER X C 1
ATOM 2017 O O . SER A 1 257 ? 4.428 54.718 57.230 1.00 28.90 257 SER X O 1
ATOM 2020 N N . VAL A 1 258 ? 3.631 56.506 56.123 1.00 28.49 258 VAL X N 1
ATOM 2021 C CA . VAL A 1 258 ? 2.561 55.745 55.496 1.00 26.69 258 VAL X CA 1
ATOM 2022 C C . VAL A 1 258 ? 2.342 56.145 54.050 1.00 28.69 258 VAL X C 1
ATOM 2023 O O . VAL A 1 258 ? 2.802 57.197 53.596 1.00 27.13 258 VAL X O 1
ATOM 2027 N N . ALA A 1 259 ? 1.637 55.277 53.336 1.00 27.01 259 ALA X N 1
ATOM 2028 C CA . ALA A 1 259 ? 1.235 55.539 51.971 1.00 28.14 259 ALA X CA 1
ATOM 2029 C C . ALA A 1 259 ? -0.220 55.939 52.192 1.00 30.47 259 ALA X C 1
ATOM 2030 O O . ALA A 1 259 ? -0.923 55.309 52.989 1.00 30.96 259 ALA X O 1
ATOM 2032 N N . SER A 1 260 ? -0.671 56.978 51.503 1.00 29.86 260 SER X N 1
ATOM 2033 C CA . SER A 1 260 ? -2.044 57.443 51.653 1.00 30.33 260 SER X CA 1
ATOM 2034 C C . SER A 1 260 ? -2.565 58.004 50.339 1.00 31.06 260 SER X C 1
ATOM 2035 O O . SER A 1 260 ? -1.815 58.139 49.375 1.00 31.51 260 SER X O 1
ATOM 2038 N N . ASP A 1 261 ? -3.856 58.325 50.315 1.00 28.91 261 ASP X N 1
ATOM 2039 C CA . ASP A 1 261 ? -4.500 58.906 49.143 1.00 30.98 261 ASP X CA 1
ATOM 2040 C C . ASP A 1 261 ? -4.208 60.409 49.175 1.00 30.08 261 ASP X C 1
ATOM 2041 O O . ASP A 1 261 ? -4.623 61.107 50.104 1.00 29.75 261 ASP X O 1
ATOM 2046 N N . ARG A 1 262 ? -3.495 60.894 48.160 1.00 30.14 262 ARG X N 1
ATOM 2047 C CA . ARG A 1 262 ? -3.112 62.310 48.058 1.00 31.65 262 ARG X CA 1
ATOM 2048 C C . ARG A 1 262 ? -4.268 63.302 48.174 1.00 35.64 262 ARG X C 1
ATOM 2049 O O . ARG A 1 262 ? -4.113 64.373 48.765 1.00 37.32 262 ARG X O 1
ATOM 2057 N N . SER A 1 263 ? -5.419 62.944 47.609 1.00 35.70 263 SER X N 1
ATOM 2058 C CA . SER A 1 263 ? -6.598 63.807 47.635 1.00 34.69 263 SER X CA 1
ATOM 2059 C C . SER A 1 263 ? -7.263 63.920 49.006 1.00 34.26 263 SER X C 1
ATOM 2060 O O . SER A 1 263 ? -8.040 64.845 49.245 1.00 34.04 263 SER X O 1
ATOM 2063 N N . ILE A 1 264 ? -6.961 62.985 49.905 1.00 29.60 264 ILE X N 1
ATOM 2064 C CA . ILE A 1 264 ? -7.547 63.000 51.245 1.00 30.23 264 ILE X CA 1
ATOM 2065 C C . ILE A 1 264 ? -6.516 63.360 52.311 1.00 30.09 264 ILE X C 1
ATOM 2066 O O . ILE A 1 264 ? -6.778 64.172 53.204 1.00 29.27 264 ILE X O 1
ATOM 2071 N N . ILE A 1 265 ? -5.345 62.740 52.205 1.00 28.57 265 ILE X N 1
ATOM 2072 C CA . ILE A 1 265 ? -4.243 62.956 53.130 1.00 29.22 265 ILE X CA 1
ATOM 2073 C C . ILE A 1 265 ? -3.020 63.294 52.276 1.00 28.88 265 ILE X C 1
ATOM 2074 O O . ILE A 1 265 ? -2.294 62.404 51.838 1.00 31.72 265 ILE X O 1
ATOM 2079 N N . PRO A 1 266 ? -2.800 64.584 52.041 1.00 31.75 266 PRO X N 1
ATOM 2080 C CA . PRO A 1 266 ? -1.684 65.041 51.207 1.00 29.40 266 PRO X CA 1
ATOM 2081 C C . PRO A 1 266 ? -0.328 64.633 51.766 1.00 32.41 266 PRO X C 1
ATOM 2082 O O . PRO A 1 266 ? -0.192 64.458 52.980 1.00 30.01 266 PRO X O 1
ATOM 2086 N N . PRO A 1 267 ? 0.663 64.479 50.893 1.00 28.38 267 PRO X N 1
ATOM 2087 C CA . PRO A 1 267 ? 2.015 64.126 51.335 1.00 29.96 267 PRO X CA 1
ATOM 2088 C C . PRO A 1 267 ? 2.486 65.157 52.366 1.00 30.64 267 PRO X C 1
ATOM 2089 O O . PRO A 1 267 ? 2.199 66.344 52.207 1.00 24.80 267 PRO X O 1
ATOM 2093 N N . GLY A 1 268 ? 3.187 64.711 53.403 1.00 27.53 268 GLY X N 1
ATOM 2094 C CA . GLY A 1 268 ? 3.681 65.614 54.425 1.00 30.11 268 GLY X CA 1
ATOM 2095 C C . GLY A 1 268 ? 2.760 65.768 55.624 1.00 32.09 268 GLY X C 1
ATOM 2096 O O . GLY A 1 268 ? 3.150 66.353 56.640 1.00 28.75 268 GLY X O 1
ATOM 2097 N N . THR A 1 269 ? 1.540 65.248 55.509 1.00 27.60 269 THR X N 1
ATOM 2098 C CA . THR A 1 269 ? 0.562 65.335 56.593 1.00 29.57 269 THR X CA 1
ATOM 2099 C C . THR A 1 269 ? 1.041 64.558 57.820 1.00 29.27 269 THR X C 1
ATOM 2100 O O . THR A 1 269 ? 1.527 63.438 57.695 1.00 26.93 269 THR X O 1
ATOM 2104 N N . THR A 1 270 ? 0.898 65.160 58.997 1.00 26.29 270 THR X N 1
ATOM 2105 C CA . THR A 1 270 ? 1.299 64.523 60.248 1.00 26.55 270 THR X CA 1
ATOM 2106 C C . THR A 1 270 ? 0.111 63.768 60.845 1.00 28.73 270 THR X C 1
ATOM 2107 O O . THR A 1 270 ? -0.985 64.313 60.967 1.00 28.59 270 THR X O 1
ATOM 2111 N N . LEU A 1 271 ? 0.333 62.511 61.213 1.00 26.12 271 LEU X N 1
ATOM 2112 C CA . LEU A 1 271 ? -0.722 61.688 61.793 1.00 26.74 271 LEU X CA 1
ATOM 2113 C C . LEU A 1 271 ? -0.330 61.119 63.143 1.00 27.10 271 LEU X C 1
ATOM 2114 O O . LEU A 1 271 ? 0.806 60.690 63.337 1.00 25.40 271 LEU X O 1
ATOM 2119 N N . LEU A 1 272 ? -1.283 61.127 64.068 1.00 26.67 272 LEU X N 1
ATOM 2120 C CA . LEU A 1 272 ? -1.102 60.539 65.386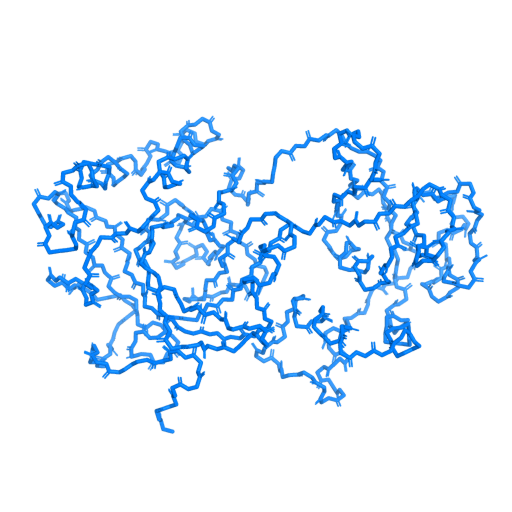 1.00 26.58 272 LEU X CA 1
ATOM 2121 C C . LEU A 1 272 ? -2.001 59.315 65.259 1.00 29.80 272 LEU X C 1
ATOM 2122 O O . LEU A 1 272 ? -3.190 59.450 64.977 1.00 28.25 272 LEU X O 1
ATOM 2127 N N . ALA A 1 273 ? -1.448 58.125 65.459 1.00 27.47 273 ALA X N 1
ATOM 2128 C CA . ALA A 1 273 ? -2.252 56.930 65.279 1.00 30.65 273 ALA X CA 1
ATOM 2129 C C . ALA A 1 273 ? -2.147 55.837 66.328 1.00 30.33 273 ALA X C 1
ATOM 2130 O O . ALA A 1 273 ? -1.078 55.573 66.875 1.00 32.09 273 ALA X O 1
ATOM 2132 N N . GLU A 1 274 ? -3.286 55.209 66.595 1.00 29.51 274 GLU X N 1
ATOM 2133 C CA . GLU A 1 274 ? -3.341 54.074 67.497 1.00 31.03 274 GLU X CA 1
ATOM 2134 C C . GLU A 1 274 ? -3.337 52.916 66.502 1.00 30.41 274 GLU X C 1
ATOM 2135 O O . GLU A 1 274 ? -4.356 52.614 65.876 1.00 29.44 274 GLU X O 1
ATOM 2141 N N . VAL A 1 275 ? -2.179 52.283 66.357 1.00 32.06 275 VAL X N 1
ATOM 2142 C CA . VAL A 1 275 ? -2.002 51.187 65.411 1.00 31.68 275 VAL X CA 1
ATOM 2143 C C . VAL A 1 275 ? -2.248 49.814 66.030 1.00 33.24 275 VAL X C 1
ATOM 2144 O O . VAL A 1 275 ? -1.651 49.476 67.048 1.00 31.69 275 VAL X O 1
ATOM 2148 N N . PRO A 1 276 ? -3.127 49.025 65.415 1.00 33.32 276 PRO X N 1
ATOM 2149 C CA . PRO A 1 276 ? -3.428 47.676 65.911 1.00 34.86 276 PRO X CA 1
ATOM 2150 C C . PRO A 1 276 ? -2.216 46.758 65.774 1.00 35.14 276 PRO X C 1
ATOM 2151 O O . PRO A 1 276 ? -1.557 46.760 64.730 1.00 35.06 276 PRO X O 1
ATOM 2155 N N . LEU A 1 277 ? -1.928 45.990 66.822 1.00 32.24 277 LEU X N 1
ATOM 2156 C CA . LEU A 1 277 ? -0.799 45.064 66.811 1.00 35.00 277 LEU X CA 1
ATOM 2157 C C . LEU A 1 277 ? -1.293 43.679 66.409 1.00 35.11 277 LEU X C 1
ATOM 2158 O O . LEU A 1 277 ? -2.452 43.332 66.652 1.00 35.92 277 LEU X O 1
ATOM 2163 N N . LEU A 1 278 ? -0.418 42.888 65.796 1.00 33.82 278 LEU X N 1
ATOM 2164 C CA . LEU A 1 278 ? -0.805 41.555 65.343 1.00 37.64 278 LEU X CA 1
ATOM 2165 C C . LEU A 1 278 ? -0.001 40.426 65.966 1.00 39.86 278 LEU X C 1
ATOM 2166 O O . LEU A 1 278 ? 1.175 40.592 66.289 1.00 38.53 278 LEU X O 1
ATOM 2171 N N . ASP A 1 279 ? -0.647 39.272 66.129 1.00 42.04 279 ASP X N 1
ATOM 2172 C CA . ASP A 1 279 ? 0.022 38.101 66.680 1.00 45.56 279 ASP X CA 1
ATOM 2173 C C . ASP A 1 279 ? 0.814 37.415 65.567 1.00 46.48 279 ASP X C 1
ATOM 2174 O O . ASP A 1 279 ? 0.980 37.981 64.484 1.00 46.56 279 ASP X O 1
ATOM 2179 N N . ASN A 1 280 ? 1.297 36.205 65.826 1.00 47.22 280 ASN X N 1
ATOM 2180 C CA . ASN A 1 280 ? 2.082 35.471 64.836 1.00 51.69 280 ASN X CA 1
ATOM 2181 C C . ASN A 1 280 ? 1.310 35.000 63.604 1.00 49.74 280 ASN X C 1
ATOM 2182 O O . ASN A 1 280 ? 1.912 34.614 62.601 1.00 49.23 280 ASN X O 1
ATOM 2187 N N . ASN A 1 281 ? -0.017 35.032 63.681 1.00 48.01 281 ASN X N 1
ATOM 2188 C CA . ASN A 1 281 ? -0.861 34.612 62.565 1.00 48.74 281 ASN X CA 1
ATOM 2189 C C . ASN A 1 281 ? -1.472 35.786 61.801 1.00 45.76 281 ASN X C 1
ATOM 2190 O O . ASN A 1 281 ? -2.340 35.599 60.948 1.00 46.38 281 ASN X O 1
ATOM 2195 N N . GLY A 1 282 ? -1.012 36.995 62.111 1.00 44.18 282 GLY X N 1
ATOM 2196 C CA . GLY A 1 282 ? -1.509 38.193 61.457 1.00 40.18 282 GLY X CA 1
ATOM 2197 C C . GLY A 1 282 ? -2.876 38.615 61.960 1.00 41.69 282 GLY X C 1
ATOM 2198 O O . GLY A 1 282 ? -3.606 39.327 61.273 1.00 40.30 282 GLY X O 1
ATOM 2199 N N . LYS A 1 283 ? -3.223 38.173 63.165 1.00 38.32 283 LYS X N 1
ATOM 2200 C CA . LYS A 1 283 ? -4.508 38.508 63.763 1.00 39.35 283 LYS X CA 1
ATOM 2201 C C . LYS A 1 283 ? -4.341 39.583 64.836 1.00 36.67 283 LYS X C 1
ATOM 2202 O O . LYS A 1 283 ? -3.352 39.585 65.569 1.00 33.81 283 LYS X O 1
ATOM 2208 N N . PHE A 1 284 ? -5.312 40.490 64.917 1.00 36.25 284 PHE X N 1
ATOM 2209 C CA . PHE A 1 284 ? -5.305 41.561 65.912 1.00 36.80 284 PHE X CA 1
ATOM 2210 C C . PHE A 1 284 ? -5.199 40.905 67.287 1.00 36.40 284 PHE X C 1
ATOM 2211 O O . PHE A 1 284 ? -6.025 40.065 67.644 1.00 32.27 284 PHE X O 1
ATOM 2219 N N . ASN A 1 285 ? -4.180 41.292 68.050 1.00 35.60 285 ASN X N 1
ATOM 2220 C CA . ASN A 1 285 ? -3.940 40.707 69.367 1.00 37.74 285 ASN X CA 1
ATOM 2221 C C . ASN A 1 285 ? -4.552 41.415 70.575 1.00 37.48 285 ASN X C 1
ATOM 2222 O O . ASN A 1 285 ? -4.321 41.009 71.714 1.00 37.79 285 ASN X O 1
ATOM 2227 N N . GLY A 1 286 ? -5.326 42.467 70.330 1.00 35.89 286 GLY X N 1
ATOM 2228 C CA . GLY A 1 286 ? -5.961 43.204 71.408 1.00 36.91 286 GLY X CA 1
ATOM 2229 C C . GLY A 1 286 ? -5.237 44.475 71.816 1.00 36.35 286 GLY X C 1
ATOM 2230 O O . GLY A 1 286 ? -5.797 45.306 72.530 1.00 39.25 286 GLY X O 1
ATOM 2231 N N . GLN A 1 287 ? -3.996 44.632 71.364 1.00 35.32 287 GLN X N 1
ATOM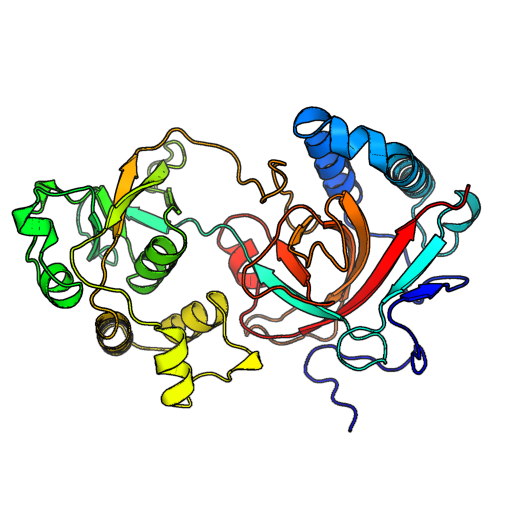 2232 C CA . GLN A 1 287 ? -3.202 45.806 71.718 1.00 35.61 287 GLN X CA 1
ATOM 2233 C C . GLN A 1 287 ? -2.983 46.791 70.575 1.00 35.23 287 GLN X C 1
ATOM 2234 O O . GLN A 1 287 ? -3.074 46.434 69.400 1.00 33.56 287 GLN X O 1
ATOM 2240 N N . TYR A 1 288 ? -2.691 48.035 70.944 1.00 34.28 288 TYR X N 1
ATOM 2241 C CA . TYR A 1 288 ? -2.433 49.105 69.990 1.00 34.11 288 TYR X CA 1
ATOM 2242 C C . TYR A 1 288 ? -1.183 49.861 70.423 1.00 36.70 288 TYR X C 1
ATOM 2243 O O . TYR A 1 288 ? -0.809 49.841 71.597 1.00 36.40 288 TYR X O 1
ATOM 2252 N N . GLU A 1 289 ? -0.544 50.526 69.469 1.00 34.67 289 GLU X N 1
ATOM 2253 C CA . GLU A 1 289 ? 0.639 51.326 69.753 1.00 31.29 289 GLU X CA 1
ATOM 2254 C C . GLU A 1 289 ? 0.369 52.741 69.263 1.00 30.32 289 GLU X C 1
ATOM 2255 O O . GLU A 1 289 ? -0.092 52.935 68.135 1.00 29.95 289 GLU X O 1
ATOM 2261 N N . LEU A 1 290 ? 0.653 53.722 70.114 1.00 28.87 290 LEU X N 1
ATOM 2262 C CA . LEU A 1 290 ? 0.461 55.128 69.771 1.00 28.47 290 LEU X CA 1
ATOM 2263 C C . LEU A 1 290 ? 1.737 55.621 69.096 1.00 28.57 290 LEU X C 1
ATOM 2264 O O . LEU A 1 290 ? 2.799 55.657 69.715 1.00 26.62 290 LEU X O 1
ATOM 2269 N N . ARG A 1 291 ? 1.627 55.996 67.826 1.00 27.76 291 ARG X N 1
ATOM 2270 C CA . ARG A 1 291 ? 2.784 56.455 67.061 1.00 29.81 291 ARG X CA 1
ATOM 2271 C C . ARG A 1 291 ? 2.464 57.665 66.207 1.00 27.40 291 ARG X C 1
ATOM 2272 O O . ARG A 1 291 ? 1.311 57.914 65.872 1.00 26.13 291 ARG X O 1
ATOM 2280 N N . LEU A 1 292 ? 3.510 58.407 65.860 1.00 23.58 292 LEU X N 1
ATOM 2281 C CA . LEU A 1 292 ? 3.394 59.553 64.975 1.00 26.29 292 LEU X CA 1
ATOM 2282 C C . LEU A 1 292 ? 3.930 59.065 63.633 1.00 29.40 292 LEU X C 1
ATOM 2283 O O . LEU A 1 292 ? 4.922 58.330 63.589 1.00 26.11 292 LEU X O 1
ATOM 2288 N N . MET A 1 293 ? 3.281 59.469 62.546 1.00 28.95 293 MET X N 1
ATOM 2289 C CA . MET A 1 293 ? 3.689 59.060 61.203 1.00 31.16 293 MET X CA 1
ATOM 2290 C C . MET A 1 293 ? 3.414 60.177 60.210 1.00 29.83 293 MET X C 1
ATOM 2291 O O . MET A 1 293 ? 2.568 61.036 60.454 1.00 30.89 293 MET X O 1
ATOM 2296 N N . VAL A 1 294 ? 4.132 60.156 59.089 1.00 28.39 294 VAL X N 1
ATOM 2297 C CA . VAL A 1 294 ? 3.958 61.161 58.044 1.00 25.72 294 VAL X CA 1
ATOM 2298 C C . VAL A 1 294 ? 3.610 60.482 56.713 1.00 27.08 294 VAL X C 1
ATOM 2299 O O . VAL A 1 294 ? 4.207 59.464 56.353 1.00 27.83 294 VAL X O 1
ATOM 2303 N N . ALA A 1 295 ? 2.639 61.038 55.991 1.00 29.45 295 ALA X N 1
ATOM 2304 C CA . ALA A 1 295 ? 2.250 60.494 54.686 1.00 29.09 295 ALA X CA 1
ATOM 2305 C C . ALA A 1 295 ? 3.361 60.866 53.704 1.00 28.27 295 ALA X C 1
ATOM 2306 O O . ALA A 1 295 ? 3.551 62.045 53.391 1.00 27.93 295 ALA X O 1
ATOM 2308 N N . LEU A 1 296 ? 4.094 59.866 53.221 1.00 27.20 296 LEU X N 1
ATOM 2309 C CA . LEU A 1 296 ? 5.214 60.118 52.315 1.00 30.71 296 LEU X CA 1
ATOM 2310 C C . LEU A 1 296 ? 5.271 59.180 51.116 1.00 28.84 296 LEU X C 1
ATOM 2311 O O . LEU A 1 296 ? 6.281 59.120 50.417 1.00 27.72 296 LEU X O 1
ATOM 2316 N N . ASP A 1 297 ? 4.188 58.453 50.879 1.00 29.39 297 ASP X N 1
ATOM 2317 C CA . ASP A 1 297 ? 4.131 57.510 49.769 1.00 31.03 297 ASP X CA 1
ATOM 2318 C C . ASP A 1 297 ? 2.687 57.364 49.312 1.00 31.39 297 ASP X C 1
ATOM 2319 O O . ASP A 1 297 ? 1.773 57.898 49.943 1.00 26.64 297 ASP X O 1
ATOM 2324 N N . VAL A 1 298 ? 2.494 56.647 48.210 1.00 27.15 298 VAL X N 1
ATOM 2325 C CA . VAL A 1 298 ? 1.168 56.376 47.669 1.00 28.97 298 VAL X CA 1
ATOM 2326 C C . VAL A 1 298 ? 1.149 54.916 47.235 1.00 28.63 298 VAL X C 1
ATOM 2327 O O . VAL A 1 298 ? 2.191 54.257 47.202 1.00 27.85 298 VAL X O 1
ATOM 2331 N N . GLY A 1 299 ? -0.034 54.418 46.906 1.00 30.04 299 GLY X N 1
ATOM 2332 C CA . GLY A 1 299 ? -0.200 53.046 46.464 1.00 29.42 299 GLY X CA 1
ATOM 2333 C C . GLY A 1 299 ? -1.386 52.961 45.529 1.00 29.72 299 GLY X C 1
ATOM 2334 O O . GLY A 1 299 ? -2.381 53.654 45.731 1.00 31.15 299 GLY X O 1
ATOM 2335 N N . GLY A 1 300 ? -1.282 52.111 44.510 1.00 31.89 300 GLY X N 1
ATOM 2336 C CA . GLY A 1 300 ? -2.339 51.949 43.524 1.00 33.31 300 GLY X CA 1
ATOM 2337 C C . GLY A 1 300 ? -3.707 51.616 44.091 1.00 33.97 300 GLY X C 1
ATOM 2338 O O . GLY A 1 300 ? -4.729 52.055 43.559 1.00 31.31 300 GLY X O 1
ATOM 2339 N N . ALA A 1 301 ? -3.730 50.842 45.171 1.00 34.29 301 ALA X N 1
ATOM 2340 C CA . ALA A 1 301 ? -4.988 50.454 45.803 1.00 37.74 301 ALA X CA 1
ATOM 2341 C C . ALA A 1 301 ? -5.159 51.082 47.191 1.00 38.15 301 ALA X C 1
ATOM 2342 O O . ALA A 1 301 ? -5.959 50.608 48.002 1.00 39.29 301 ALA X O 1
ATOM 2344 N N . ILE A 1 302 ? -4.403 52.145 47.460 1.00 35.01 302 ILE X N 1
ATOM 2345 C CA . ILE A 1 302 ? -4.495 52.848 48.741 1.00 33.89 302 ILE X CA 1
ATOM 2346 C C . ILE A 1 302 ? -5.277 54.136 48.495 1.00 35.70 302 ILE X C 1
ATOM 2347 O O . ILE A 1 302 ? -4.705 55.167 48.122 1.00 32.43 302 ILE X O 1
ATOM 2352 N N . LYS A 1 303 ? -6.590 54.061 48.705 1.00 32.82 303 LYS X N 1
ATOM 2353 C CA . LYS A 1 303 ? -7.486 55.188 48.466 1.00 33.55 303 LYS X CA 1
ATOM 2354 C C . LYS A 1 303 ? -8.367 55.539 49.662 1.00 35.02 303 LYS X C 1
ATOM 2355 O O . LYS A 1 303 ? -8.507 54.754 50.598 1.00 32.80 303 LYS X O 1
ATOM 2361 N N . GLY A 1 304 ? -8.964 56.727 49.617 1.00 33.76 304 GLY X N 1
ATOM 2362 C CA . GLY A 1 304 ? -9.834 57.191 50.681 1.00 34.04 304 GLY X CA 1
ATOM 2363 C C . GLY A 1 304 ? -9.088 57.395 51.985 1.00 32.41 304 GLY X C 1
ATOM 2364 O O . GLY A 1 304 ? -8.033 58.026 52.013 1.00 33.91 304 GLY X O 1
ATOM 2365 N N . GLN A 1 305 ? -9.638 56.855 53.068 1.00 31.25 305 GLN X N 1
ATOM 2366 C CA . GLN A 1 305 ? -9.019 56.977 54.383 1.00 31.36 305 GLN X CA 1
ATOM 2367 C C . GLN A 1 305 ? -8.252 55.713 54.782 1.00 33.94 305 GLN X C 1
ATOM 2368 O O . GLN A 1 305 ? -8.065 55.423 55.964 1.00 37.41 305 GLN X O 1
ATOM 2374 N N . HIS A 1 306 ? -7.808 54.966 53.777 1.00 34.04 306 HIS X N 1
ATOM 2375 C CA . HIS A 1 306 ? -7.047 53.737 53.982 1.00 28.66 306 HIS X CA 1
ATOM 2376 C C . HIS A 1 306 ? -5.564 54.116 54.050 1.00 30.16 306 HIS X C 1
ATOM 2377 O O . HIS A 1 306 ? -5.088 54.918 53.246 1.00 31.35 306 HIS X O 1
ATOM 2384 N N . PHE A 1 307 ? -4.842 53.548 55.013 1.00 30.27 307 PHE X N 1
ATOM 2385 C CA . PHE A 1 307 ? -3.417 53.817 55.163 1.00 29.23 307 PHE X CA 1
ATOM 2386 C C . PHE A 1 307 ? -2.607 52.540 55.041 1.00 31.93 307 PHE X C 1
ATOM 2387 O O . PHE A 1 307 ? -3.022 51.478 55.517 1.00 29.14 307 PHE X O 1
ATOM 2395 N N . ASP A 1 308 ? -1.448 52.651 54.402 1.00 29.77 308 ASP X N 1
ATOM 2396 C CA . ASP A 1 308 ? -0.535 51.526 54.274 1.00 31.24 308 ASP X CA 1
ATOM 2397 C C . ASP A 1 308 ? 0.691 51.940 55.081 1.00 31.19 308 ASP X C 1
ATOM 2398 O O . ASP A 1 308 ? 1.453 52.810 54.657 1.00 32.69 308 ASP X O 1
ATOM 2403 N N . ILE A 1 309 ? 0.875 51.327 56.247 1.00 29.76 309 ILE X N 1
ATOM 2404 C CA . ILE A 1 309 ? 2.009 51.665 57.101 1.00 31.71 309 ILE X CA 1
ATOM 2405 C C . ILE A 1 309 ? 3.282 50.999 56.625 1.00 30.38 309 ILE X C 1
ATOM 2406 O O . ILE A 1 309 ? 3.325 49.778 56.463 1.00 28.11 309 ILE X O 1
ATOM 2411 N N . TYR A 1 310 ? 4.319 51.797 56.403 1.00 26.78 310 TYR X N 1
ATOM 2412 C CA . TYR A 1 310 ? 5.595 51.238 55.993 1.00 31.26 310 TYR X CA 1
ATOM 2413 C C . TYR A 1 310 ? 6.223 50.668 57.259 1.00 32.08 310 TYR X C 1
ATOM 2414 O O . TYR A 1 310 ? 6.535 51.404 58.197 1.00 30.94 310 TYR X O 1
ATOM 2423 N N . GLN A 1 311 ? 6.406 49.354 57.280 1.00 34.51 311 GLN X N 1
ATOM 2424 C CA . GLN A 1 311 ? 6.959 48.683 58.451 1.00 30.95 311 GLN X CA 1
ATOM 2425 C C . GLN A 1 311 ? 8.476 48.677 58.551 1.00 31.28 311 GLN X C 1
ATOM 2426 O O . GLN A 1 311 ? 9.033 48.461 59.629 1.00 32.54 311 GLN X O 1
ATOM 2432 N N . GLY A 1 312 ? 9.149 48.916 57.433 1.00 31.45 312 GLY X N 1
ATOM 2433 C CA . GLY A 1 312 ? 10.601 48.914 57.427 1.00 28.73 312 GLY X CA 1
ATOM 2434 C C . GLY A 1 312 ? 11.144 47.860 56.482 1.00 31.34 312 GLY X C 1
ATOM 2435 O O . GLY A 1 312 ? 10.463 47.454 55.546 1.00 30.23 312 GLY X O 1
ATOM 2436 N N . ILE A 1 313 ? 12.370 47.410 56.733 1.00 32.34 313 ILE X N 1
ATOM 2437 C CA . ILE A 1 313 ? 13.012 46.419 55.879 1.00 33.24 313 ILE X CA 1
ATOM 2438 C C . ILE A 1 313 ? 13.344 45.118 56.615 1.00 32.15 313 ILE X C 1
ATOM 2439 O O . ILE A 1 313 ? 13.734 45.137 57.783 1.00 31.91 313 ILE X O 1
ATOM 2444 N N . GLY A 1 314 ? 13.181 43.988 55.929 1.00 31.64 314 GLY X N 1
ATOM 2445 C CA . GLY A 1 314 ? 13.506 42.698 56.514 1.00 31.25 314 GLY X CA 1
ATOM 2446 C C . GLY A 1 314 ? 12.358 41.866 57.058 1.00 33.01 314 GLY X C 1
ATOM 2447 O O . GLY A 1 314 ? 11.199 42.277 57.019 1.00 30.34 314 GLY X O 1
ATOM 2448 N N . PRO A 1 315 ? 12.705 40.689 57.577 1.00 34.05 315 PRO X N 1
ATOM 2449 C CA . PRO A 1 315 ? 11.736 39.724 58.116 1.00 33.80 315 PRO X CA 1
ATOM 2450 C C . PRO A 1 315 ? 10.831 40.234 59.232 1.00 32.96 315 PRO X C 1
ATOM 2451 O O . PRO A 1 315 ? 9.637 39.939 59.203 1.00 33.92 315 PRO X O 1
ATOM 2455 N N . GLU A 1 316 ? 11.377 40.976 60.193 1.00 32.42 316 GLU X N 1
ATOM 2456 C CA . GLU A 1 316 ? 10.565 41.490 61.292 1.00 32.72 316 GLU X CA 1
ATOM 2457 C C . GLU A 1 316 ? 9.507 42.462 60.781 1.00 33.43 316 GLU X C 1
ATOM 2458 O O . GLU A 1 316 ? 8.359 42.426 61.224 1.00 34.26 316 GLU X O 1
ATOM 2464 N N . ALA A 1 317 ? 9.899 43.327 59.849 1.00 29.42 317 ALA X N 1
ATOM 2465 C CA . ALA A 1 317 ? 8.969 44.282 59.251 1.00 31.01 317 ALA X CA 1
ATOM 2466 C C . ALA A 1 317 ? 7.899 43.496 58.494 1.00 29.04 317 ALA X C 1
ATOM 2467 O O . ALA A 1 317 ? 6.724 43.868 58.486 1.00 29.74 317 ALA X O 1
ATOM 2469 N N . GLY A 1 318 ? 8.322 42.405 57.861 1.00 29.04 318 GLY X N 1
ATOM 2470 C CA . GLY A 1 318 ? 7.420 41.545 57.114 1.00 31.80 318 GLY X CA 1
ATOM 2471 C C . GLY A 1 318 ? 6.349 40.928 57.993 1.00 32.37 318 GLY X C 1
ATOM 2472 O O . GLY A 1 318 ? 5.184 40.857 57.601 1.00 32.29 318 GLY X O 1
ATOM 2473 N N . HIS A 1 319 ? 6.745 40.484 59.183 1.00 30.53 319 HIS X N 1
ATOM 2474 C CA . HIS A 1 319 ? 5.814 39.871 60.128 1.00 35.68 319 HIS X CA 1
ATOM 2475 C C . HIS A 1 319 ? 4.792 40.880 60.656 1.00 35.43 319 HIS X C 1
ATOM 2476 O O . HIS A 1 319 ? 3.623 40.545 60.854 1.00 38.65 319 HIS X O 1
ATOM 2483 N N . ARG A 1 320 ? 5.243 42.112 60.878 1.00 31.79 320 ARG X N 1
ATOM 2484 C CA . ARG A 1 320 ? 4.384 43.181 61.389 1.00 33.25 320 ARG X CA 1
ATOM 2485 C C . ARG A 1 320 ? 3.411 43.717 60.339 1.00 33.34 320 ARG X C 1
ATOM 2486 O O . ARG A 1 320 ? 2.360 44.268 60.678 1.00 32.02 320 ARG X O 1
ATOM 2494 N N . ALA A 1 321 ? 3.765 43.554 59.067 1.00 33.11 321 ALA X N 1
ATOM 2495 C CA . ALA A 1 321 ? 2.943 44.047 57.965 1.00 36.03 321 ALA X CA 1
ATOM 2496 C C . ALA A 1 321 ? 1.546 43.444 57.867 1.00 36.27 321 ALA X C 1
ATOM 2497 O O . ALA A 1 321 ? 0.597 44.139 57.512 1.00 31.69 321 ALA X O 1
ATOM 2499 N N . GLY A 1 322 ? 1.422 42.157 58.179 1.00 34.84 322 GLY X N 1
ATOM 2500 C CA . GLY A 1 322 ? 0.139 41.482 58.104 1.00 33.56 322 GLY X CA 1
ATOM 2501 C C . GLY A 1 322 ? -0.227 41.151 56.670 1.00 35.55 322 GLY X C 1
ATOM 2502 O O . GLY A 1 322 ? 0.542 41.439 55.748 1.00 34.00 322 GLY X O 1
ATOM 2503 N N . TRP A 1 323 ? -1.400 40.551 56.478 1.00 33.33 323 TRP X N 1
ATOM 2504 C CA . TRP A 1 323 ? -1.855 40.170 55.142 1.00 35.12 323 TRP X CA 1
ATOM 2505 C C . TRP A 1 323 ? -3.325 40.469 54.847 1.00 35.50 323 TRP X C 1
ATOM 2506 O O . TRP A 1 323 ? -3.854 40.059 53.810 1.00 35.05 323 TRP X O 1
ATOM 2517 N N . TYR A 1 324 ? -3.978 41.181 55.762 1.00 36.25 324 TYR X N 1
ATOM 2518 C CA . TYR A 1 324 ? -5.373 41.581 55.586 1.00 33.65 324 TYR X CA 1
ATOM 2519 C C . TYR A 1 324 ? -5.717 42.824 56.410 1.00 33.94 324 TYR X C 1
ATOM 2520 O O . TYR A 1 324 ? -4.930 43.253 57.253 1.00 32.75 324 TYR X O 1
ATOM 2529 N N . ASN A 1 325 ? -6.889 43.395 56.158 1.00 32.70 325 ASN X N 1
ATOM 2530 C CA . ASN A 1 325 ? -7.329 44.605 56.847 1.00 34.66 325 ASN X CA 1
ATOM 2531 C C . ASN A 1 325 ? -7.433 44.538 58.370 1.00 34.84 325 ASN X C 1
ATOM 2532 O O . ASN A 1 325 ? -7.909 43.553 58.935 1.00 33.38 325 ASN X O 1
ATOM 2537 N N . HIS A 1 326 ? -6.975 45.605 59.018 1.00 29.61 326 HIS X N 1
ATOM 2538 C CA . HIS A 1 326 ? -7.055 45.752 60.467 1.00 29.95 326 HIS X CA 1
ATOM 2539 C C . HIS A 1 326 ? -7.468 47.193 60.712 1.00 29.87 326 HIS X C 1
ATOM 2540 O O . HIS A 1 326 ? -7.424 48.010 59.790 1.00 30.56 326 HIS X O 1
ATOM 2547 N N . TYR A 1 327 ? -7.871 47.511 61.937 1.00 28.54 327 TYR X N 1
ATOM 2548 C CA . TYR A 1 327 ? -8.351 48.854 62.229 1.00 30.84 327 TYR X CA 1
ATOM 2549 C C . TYR A 1 327 ? -7.784 49.527 63.466 1.00 29.89 327 TYR X C 1
ATOM 2550 O O . TYR A 1 327 ? -7.567 48.894 64.502 1.00 29.60 327 TYR X O 1
ATOM 2559 N N . GLY A 1 328 ? -7.545 50.827 63.331 1.00 29.59 328 GLY X N 1
ATOM 2560 C CA . GLY A 1 328 ? -7.028 51.644 64.408 1.00 28.09 328 GLY X CA 1
ATOM 2561 C C . GLY A 1 328 ? -7.741 52.981 64.398 1.00 28.26 328 GLY X C 1
ATOM 2562 O O . GLY A 1 328 ? -8.787 53.128 63.768 1.00 31.08 328 GLY X O 1
ATOM 2563 N N . ARG A 1 329 ? -7.177 53.957 65.098 1.00 28.09 329 ARG X N 1
ATOM 2564 C CA . ARG A 1 329 ? -7.753 55.293 65.150 1.00 28.25 329 ARG X CA 1
ATOM 2565 C C . ARG A 1 329 ? -6.664 56.248 64.702 1.00 30.14 329 ARG X C 1
ATOM 2566 O O . ARG A 1 329 ? -5.486 56.018 64.979 1.00 27.99 329 ARG X O 1
ATOM 2574 N N . VAL A 1 330 ? -7.050 57.314 64.007 1.00 28.28 330 VAL X N 1
ATOM 2575 C CA . VAL A 1 330 ? -6.080 58.291 63.530 1.00 28.04 330 VAL X CA 1
ATOM 2576 C C . VAL A 1 330 ? -6.587 59.718 63.683 1.00 29.36 330 VAL X C 1
ATOM 2577 O O . VAL A 1 330 ? -7.763 60.001 63.459 1.00 27.51 330 VAL X O 1
ATOM 2581 N N . TRP A 1 331 ? -5.677 60.605 64.069 1.00 26.79 331 TRP X N 1
ATOM 2582 C CA . TRP A 1 331 ? -5.963 62.021 64.215 1.00 25.74 331 TRP X CA 1
ATOM 2583 C C . TRP A 1 331 ? -4.949 62.765 63.351 1.00 27.86 331 TRP X C 1
ATOM 2584 O O . TRP A 1 331 ? -3.737 62.550 63.475 1.00 26.87 331 TRP X O 1
ATOM 2595 N N . VAL A 1 332 ? -5.442 63.629 62.474 1.00 26.63 332 VAL X N 1
ATOM 2596 C CA . VAL A 1 332 ? -4.565 64.431 61.637 1.00 27.59 332 VAL X CA 1
ATOM 2597 C C . VAL A 1 332 ? -4.165 65.607 62.522 1.00 27.33 332 VAL X C 1
ATOM 2598 O O . VAL A 1 332 ? -5.027 66.241 63.136 1.00 27.57 332 VAL X O 1
ATOM 2602 N N . LEU A 1 333 ? -2.869 65.893 62.597 1.00 26.74 333 LEU X N 1
ATOM 2603 C CA . LEU A 1 333 ? -2.392 67.002 63.419 1.00 27.86 333 LEU X CA 1
ATOM 2604 C C . LEU A 1 333 ? -2.069 68.229 62.583 1.00 28.65 333 LEU X C 1
ATOM 2605 O O . LEU A 1 333 ? -1.305 68.150 61.619 1.00 29.00 333 LEU X O 1
ATOM 2610 N N . LYS A 1 334 ? -2.658 69.360 62.968 1.00 30.92 334 LYS X N 1
ATOM 2611 C CA . LYS A 1 334 ? -2.467 70.636 62.284 1.00 34.27 334 LYS X CA 1
ATOM 2612 C C . LYS A 1 334 ? -2.413 71.762 63.311 1.00 35.31 334 LYS X C 1
ATOM 2613 O O . LYS A 1 334 ? -2.751 71.565 64.478 1.00 33.76 334 LYS X O 1
ATOM 2619 N N . THR A 1 335 ? -1.985 72.942 62.873 1.00 39.55 335 THR X N 1
ATOM 2620 C CA . THR A 1 335 ? -1.946 74.113 63.744 1.00 45.50 335 THR X CA 1
ATOM 2621 C C . THR A 1 335 ? -2.881 75.163 63.153 1.00 52.92 335 THR X C 1
ATOM 2622 O O . THR A 1 335 ? -2.999 75.280 61.933 1.00 54.22 335 THR X O 1
ATOM 2626 N N . ALA A 1 336 ? -3.546 75.924 64.018 1.00 62.53 336 ALA X N 1
ATOM 2627 C CA . ALA A 1 336 ? -4.462 76.966 63.564 1.00 68.19 336 ALA X CA 1
ATOM 2628 C C . ALA A 1 336 ? -3.776 78.330 63.580 1.00 71.90 336 ALA X C 1
ATOM 2629 O O . ALA A 1 336 ? -3.216 78.736 64.600 1.00 71.36 336 ALA X O 1
ATOM 2631 N N . PRO A 1 337 ? -3.821 79.031 62.448 1.00 76.54 337 PRO X N 1
ATOM 2632 C CA . PRO A 1 337 ? -3.203 80.359 62.324 1.00 77.68 337 PRO X CA 1
ATOM 2633 C C . PRO A 1 337 ? -3.918 81.425 63.153 1.00 77.88 337 PRO X C 1
ATOM 2634 O O . PRO A 1 337 ? -5.070 81.225 63.541 1.00 77.84 337 PRO X O 1
#

Sequence (335 aa):
SKPTDRGQQYKDGKFTQPFSLVNQPDAVGAPINAGDFAEQINHIRNSSPRLYGNQSNVYNAVQEWLRAGGDTRNMRQFGIDAWQMEGADNYGNVQFTGYYTPVIQARHTRQGEFQYPIYRMPPKRGRLSSRAEIYAGALSDKYILAYSNSLMDNFIMDVQGSGYIDFGDGSPLNFFSYAGKNGHAYRSIGKVLIDRGEVKKEDMSMQAIRHWGETHSEAEVRELLEQNPSFVFFKPQSFAPVKGASAVPLVGRASVASDRSIIPPGTTLLAEVPLLDNNGKFNGQYELRLMVALDVGGAIKGQHFDIYQGIGPEAGHRAGWYNHYGRVWVLKTAP

Solvent-accessible surface area: 16184 Å² total; per-residue (Å²): 160,110,76,82,94,68,0,20,44,53,152,38,46,152,17,136,89,71,52,26,96,36,112,73,11,71,8,139,30,39,11,102,6,41,57,53,0,38,87,0,8,75,56,0,117,111,47,14,92,181,16,26,49,113,47,28,98,14,0,79,15,0,62,78,2,23,200,72,51,2,46,3,166,65,5,143,135,45,42,4,30,4,81,4,0,28,10,67,51,61,54,0,1,0,37,4,27,8,51,33,12,40,40,7,65,0,61,119,84,121,80,69,135,28,64,45,28,5,12,88,68,4,72,158,196,14,67,108,18,14,3,38,91,3,44,79,52,56,13,57,97,132,31,26,32,0,20,0,53,26,14,10,33,12,9,14,5,15,79,134,12,29,10,17,0,43,18,50,95,81,54,114,55,45,31,10,17,115,28,6,67,8,58,63,84,168,163,65,4,6,125,34,0,39,97,112,66,87,22,130,131,117,16,41,43,85,25,2,1,24,43,15,9,131,84,57,58,78,75,80,6,95,80,0,0,52,73,6,34,3,10,16,0,4,100,95,84,98,121,42,68,38,107,9,56,27,55,0,13,20,13,23,67,0,0,0,2,2,20,128,94,65,2,71,41,0,13,1,0,0,0,16,11,9,45,37,55,162,113,6,95,31,67,49,110,48,43,10,17,0,0,0,1,0,26,53,22,79,85,14,129,31,28,20,0,19,7,8,12,9,88,7,99,114,2,14,128,83,7,5,74,34,10,7,33,0,18,0,0,7,2,113,35,75,180

B-factor: mean 37.23, std 10.88, range [20.57, 97.21]

Secondary structure (DSSP, 8-state):
----TTS----S---SSSEEEESS-S--S--S-HHHHHHHHHHHHHH-HHHHHHHHHHHHHHHHHHHTT--GGGGGGGTEEEEEE-BTTTSSBEEEEEEEE-EEEEESS-BTTB-EEEEB---TTGGG--HHHHHTT-S-GGGEEEEES-HHHHHHHHHHS-EEEE-SSSPPPEEEEEEEE-SS----HHHHHHHTTSS-GGG-SHHHHHHHHHTS-HHHHHHHHTTS---EEEEEE-----B-TTS-BPPTTSEEE--TTTS-TT-EEEEEEEEE-TTS-EEEEEEEEEEEEEE--TT--TT-EEEEEEESHHHHHHH-SS-EEEEEEEEEE--

Radius of gyration: 21.78 Å; Cα contacts (8 Å, |Δi|>4): 743; chains: 1; bounding box: 52×58×56 Å

Foldseek 3Di:
DFDCFFPDDQPQDFADDFWAWDPFDPDFFAFPPLVLLVVQLVLCVPQPVPLCVVCVLQSVLQNVCVVVGRTRNCSVVSQKIWIWGCADRRRQWNKEFADEAEEFEWAPDDDDLQAAFAFADDPLVLLQFFPLVVRVPSDDPVGTPTGTNDPLVSVLCFVVQKHWYDNPPPDDIWIKGFDDKGPADFDDLLVVCCVVVNDPPQLGDSLQLVVVRVVDDPVVNSVSVSVTRMDTHIDTDPDDADFAPLRGRDRAQAEKAAACVAANFFWKKWKFAFFADQQLTGPPHTGTHIHTYGHHDPPHYDSHIYGYHYYYDVSSSRRGRGIHTIIMITIDGDD

Nearest PDB structures (foldseek):
  2ae0-assembly1_X  TM=1.003E+00  e=4.161E-78  Escherichia coli
  2pjj-assembly1_A  TM=1.003E+00  e=5.337E-75  Escherichia coli K-12
  2gae-assembly1_A  TM=9.975E-01  e=8.743E-71  Escherichia coli
  2pic-assembly1_A  TM=8.133E-01  e=1.803E-72  Escherichia coli K-12
  2pi8-assembly1_D  TM=8.167E-01  e=1.435E-65  Escherichia coli K-12